Protein AF-A0A383AG21-F1 (afdb_monomer)

InterPro domains:
  IPR000160 GGDEF domain [PF00990] (200-251)
  IPR000160 GGDEF domain [PS50887] (229-252)
  IPR000160 GGDEF domain [TIGR00254] (198-251)
  IPR001789 Signal transduction response regulator, receiver domain [PF00072] (71-179)
  IPR001789 Signal transduction response regulator, receiver domain [PS50110] (70-187)
  IPR001789 Signal transduction response regulator, receiver domain [SM00448] (69-183)
  IPR011006 CheY-like superfamily [SSF52172] (15-55)
  IPR011006 CheY-like superfamily [SSF52172] (70-202)
  IPR029787 Nucleotide cyclase [SSF55073] (205-251)
  IPR043128 Reverse transcriptase/Diguanylate cyclase domain [G3DSA:3.30.70.270] (199-252)
  IPR050595 Bacterial response regulator [PTHR44591] (68-192)

Foldseek 3Di:
DDPVCPPCVVVLVCVVVVHAAEAEAQDDDPVVVVVCVVSLHLYYFHPPDPVSVVVVVVLVVQLVVQLQAEEEEEAQPPVVSVVLVSLSVSSNHHYHYHNHLVRVVVVCVVCVRHQEYEYEQDGPPHGLLNNLLVLCVDPSNLLRAYEYEYEPPCVVVQVSCVVSNHPYYDYPPDDSVVSVVVVVVSSVVSVVVVVVVQVVAADPPPSHGDPVNVVVVVCVQVVPPVNPPDDDDDDDDDPPVVVVCVVPNDDD

Structure (mmCIF, N/CA/C/O backbone):
data_AF-A0A383AG21-F1
#
_entry.id   AF-A0A383AG21-F1
#
loop_
_atom_site.group_PDB
_atom_site.id
_atom_site.type_symbol
_atom_site.label_atom_id
_atom_site.label_alt_id
_atom_site.label_comp_id
_atom_site.label_asym_id
_atom_site.label_entity_id
_atom_site.label_seq_id
_atom_site.pdbx_PDB_ins_code
_atom_site.Cartn_x
_atom_site.Cartn_y
_atom_site.Cartn_z
_atom_site.occupancy
_atom_site.B_iso_or_equiv
_atom_site.auth_seq_id
_atom_site.auth_comp_id
_atom_site.auth_asym_id
_atom_site.auth_atom_id
_atom_site.pdbx_PDB_model_num
ATOM 1 N N . ASN A 1 1 ? 21.528 -23.329 -12.840 1.00 60.91 1 ASN A N 1
ATOM 2 C CA . ASN A 1 1 ? 20.171 -23.488 -13.397 1.00 60.91 1 ASN A CA 1
ATOM 3 C C . ASN A 1 1 ? 19.650 -24.887 -13.108 1.00 60.91 1 ASN A C 1
ATOM 5 O O . ASN A 1 1 ? 20.480 -25.744 -12.805 1.00 60.91 1 ASN A O 1
ATOM 9 N N . PRO A 1 2 ? 18.322 -25.092 -13.075 1.00 65.62 2 PRO A N 1
ATOM 10 C CA . PRO A 1 2 ? 17.721 -26.419 -12.961 1.00 65.62 2 PRO A CA 1
ATOM 11 C C . PRO A 1 2 ? 18.236 -27.364 -14.062 1.00 65.62 2 PRO A C 1
ATOM 13 O O . PRO A 1 2 ? 18.535 -26.881 -15.156 1.00 65.62 2 PRO A O 1
ATOM 16 N N . PRO A 1 3 ? 18.351 -28.681 -13.807 1.00 71.38 3 PRO A N 1
ATOM 17 C CA . PRO A 1 3 ? 18.810 -29.649 -14.811 1.00 71.38 3 PRO A CA 1
ATOM 18 C C . PRO A 1 3 ? 17.923 -29.701 -16.066 1.00 71.38 3 PRO A C 1
ATOM 20 O O . PRO A 1 3 ? 18.402 -30.021 -17.147 1.00 71.38 3 PRO A O 1
ATOM 23 N N . ASP A 1 4 ? 16.642 -29.385 -15.904 1.00 76.44 4 ASP A N 1
ATOM 24 C CA . ASP A 1 4 ? 15.561 -29.416 -16.890 1.00 76.44 4 ASP A CA 1
ATOM 25 C C . ASP A 1 4 ? 15.224 -28.039 -17.493 1.00 76.44 4 ASP A C 1
ATOM 27 O O . ASP A 1 4 ? 14.438 -27.959 -18.433 1.00 76.44 4 ASP A O 1
ATOM 31 N N . ALA A 1 5 ? 15.840 -26.964 -16.990 1.00 78.25 5 ALA A N 1
ATOM 32 C CA . ALA A 1 5 ? 15.693 -25.599 -17.502 1.00 78.25 5 ALA A CA 1
ATOM 33 C C . ALA A 1 5 ? 17.031 -24.832 -17.413 1.00 78.25 5 ALA A C 1
ATOM 35 O O . ALA A 1 5 ? 17.179 -23.903 -16.605 1.00 78.25 5 ALA A O 1
ATOM 36 N N . PRO A 1 6 ? 18.058 -25.245 -18.179 1.00 71.88 6 PRO A N 1
ATOM 37 C CA . PRO A 1 6 ? 19.413 -24.731 -18.038 1.00 71.88 6 PRO A CA 1
ATOM 38 C C . PRO A 1 6 ? 19.590 -23.275 -18.488 1.00 71.88 6 PRO A C 1
ATOM 40 O O . PRO A 1 6 ? 20.603 -22.687 -18.116 1.00 71.88 6 PRO A O 1
ATOM 43 N N . ASN A 1 7 ? 18.645 -22.676 -19.218 1.00 74.12 7 ASN A N 1
ATOM 44 C CA . ASN A 1 7 ? 18.734 -21.312 -19.758 1.00 74.12 7 ASN A CA 1
ATOM 45 C C . ASN A 1 7 ? 17.608 -20.383 -19.271 1.00 74.12 7 ASN A C 1
ATOM 47 O O . ASN A 1 7 ? 17.450 -19.287 -19.800 1.00 74.12 7 ASN A O 1
ATOM 51 N N . GLY A 1 8 ? 16.845 -20.790 -18.251 1.00 77.12 8 GLY A N 1
ATOM 52 C CA . GLY A 1 8 ? 15.761 -19.975 -17.693 1.00 77.12 8 GLY A CA 1
ATOM 53 C C . GLY A 1 8 ? 14.383 -20.260 -18.291 1.00 77.12 8 GLY A C 1
ATOM 54 O O . GLY A 1 8 ? 13.451 -19.506 -18.035 1.00 77.12 8 GLY A O 1
ATOM 55 N N . GLU A 1 9 ? 14.218 -21.372 -19.007 1.00 85.12 9 GLU A N 1
ATOM 56 C CA . GLU A 1 9 ? 12.956 -21.833 -19.607 1.00 85.12 9 GLU A CA 1
ATOM 57 C C . GLU A 1 9 ? 11.819 -21.936 -18.565 1.00 85.12 9 GLU A C 1
ATOM 59 O O . GLU A 1 9 ? 10.645 -21.717 -18.864 1.00 85.12 9 GLU A O 1
ATOM 64 N N . SER A 1 10 ? 12.166 -22.193 -17.299 1.00 86.88 10 SER A N 1
ATOM 65 C CA . SER A 1 10 ? 11.223 -22.206 -16.176 1.00 86.88 10 SER A CA 1
ATOM 66 C C . SER A 1 10 ? 10.581 -20.841 -15.897 1.00 86.88 10 SER A C 1
ATOM 68 O O . SER A 1 10 ? 9.457 -20.785 -15.405 1.00 86.88 10 SER A O 1
ATOM 70 N N . VAL A 1 11 ? 11.296 -19.745 -16.172 1.00 89.00 11 VAL A N 1
ATOM 71 C CA . VAL A 1 11 ? 10.800 -18.375 -15.975 1.00 89.00 11 VAL A CA 1
ATOM 72 C C . VAL A 1 11 ? 9.718 -18.077 -17.003 1.00 89.00 11 VAL A C 1
ATOM 74 O O . VAL A 1 11 ? 8.620 -17.673 -16.632 1.00 89.00 11 VAL A O 1
ATOM 77 N N . GLU A 1 12 ? 9.997 -18.354 -18.276 1.00 87.94 12 GLU A N 1
ATOM 78 C CA . GLU A 1 12 ? 9.039 -18.170 -19.368 1.00 87.94 12 GLU A CA 1
ATOM 79 C C . GLU A 1 12 ? 7.767 -18.994 -19.138 1.00 87.94 12 GLU A C 1
ATOM 81 O O . GLU A 1 12 ? 6.654 -18.472 -19.234 1.00 87.94 12 GLU A O 1
ATOM 86 N N . LEU A 1 13 ? 7.926 -20.257 -18.729 1.00 90.38 13 LEU A N 1
ATOM 87 C CA . LEU A 1 13 ? 6.797 -21.118 -18.402 1.00 90.38 13 LEU A CA 1
ATOM 88 C C . LEU A 1 13 ? 5.946 -20.531 -17.267 1.00 90.38 13 LEU A C 1
ATOM 90 O O . LEU A 1 13 ? 4.730 -20.439 -17.414 1.00 90.38 13 LEU A O 1
ATOM 94 N N . ALA A 1 14 ? 6.551 -20.107 -16.154 1.00 91.19 14 ALA A N 1
ATOM 95 C CA . ALA A 1 14 ? 5.810 -19.540 -15.024 1.00 91.19 14 ALA A CA 1
ATOM 96 C C . ALA A 1 14 ? 5.035 -18.270 -15.415 1.00 91.19 14 ALA A C 1
ATOM 98 O O . ALA A 1 14 ? 3.850 -18.130 -15.092 1.00 91.19 14 ALA A O 1
ATOM 99 N N . LEU A 1 15 ? 5.677 -17.379 -16.172 1.00 90.25 15 LEU A N 1
ATOM 100 C CA . LEU A 1 15 ? 5.063 -16.151 -16.668 1.00 90.25 15 LEU A CA 1
ATOM 101 C C . LEU A 1 15 ? 3.901 -16.435 -17.630 1.00 90.25 15 LEU A C 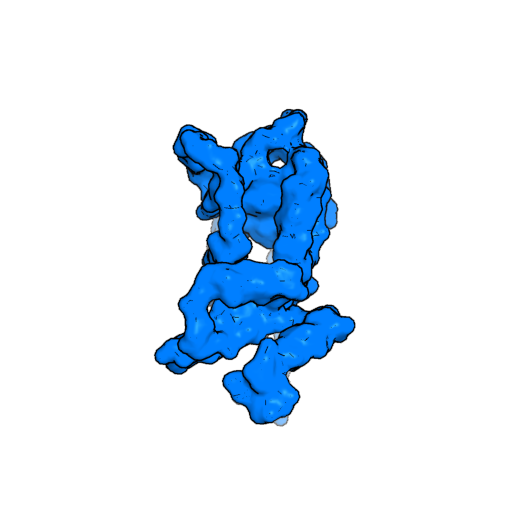1
ATOM 103 O O . LEU A 1 15 ? 2.884 -15.748 -17.557 1.00 90.25 15 LEU A O 1
ATOM 107 N N . SER A 1 16 ? 3.986 -17.486 -18.457 1.00 91.50 16 SER A N 1
ATOM 108 C CA . SER A 1 16 ? 2.896 -17.881 -19.368 1.00 91.50 16 SER A CA 1
ATOM 109 C C . SER A 1 16 ? 1.589 -18.255 -18.648 1.00 91.50 16 SER A C 1
ATOM 111 O O . SER A 1 16 ? 0.506 -18.113 -19.214 1.00 91.50 16 SER A O 1
ATOM 113 N N . TYR A 1 17 ? 1.674 -18.665 -17.377 1.00 92.19 17 TYR A N 1
ATOM 114 C CA . TYR A 1 17 ? 0.524 -18.947 -16.512 1.00 92.19 17 TYR A CA 1
ATOM 115 C C . TYR A 1 17 ? 0.128 -17.760 -15.617 1.00 92.19 17 TYR A C 1
ATOM 117 O O . TYR A 1 17 ? -0.670 -17.931 -14.696 1.00 92.19 17 TYR A O 1
ATOM 125 N N . ASN A 1 18 ? 0.668 -16.559 -15.863 1.00 86.12 18 ASN A N 1
ATOM 126 C CA . ASN A 1 18 ? 0.496 -15.370 -15.019 1.00 86.12 18 ASN A CA 1
ATOM 127 C C . ASN A 1 18 ? 0.900 -15.601 -13.551 1.00 86.12 18 ASN A C 1
ATOM 129 O O . ASN A 1 18 ? 0.322 -15.008 -12.637 1.00 86.12 18 ASN A O 1
ATOM 133 N N . VAL A 1 19 ? 1.889 -16.467 -13.308 1.00 89.81 19 VAL A N 1
ATOM 134 C CA . VAL A 1 19 ? 2.406 -16.705 -11.959 1.00 89.81 19 VAL A CA 1
ATOM 135 C C . VAL A 1 19 ? 3.433 -15.619 -11.621 1.00 89.81 19 VAL A C 1
ATOM 137 O O . VAL A 1 19 ? 4.423 -15.469 -12.349 1.00 89.81 19 VAL A O 1
ATOM 140 N N . PRO A 1 20 ? 3.256 -14.871 -10.513 1.00 89.25 20 PRO A N 1
ATOM 141 C CA . PRO A 1 20 ? 4.251 -13.905 -10.068 1.00 89.25 20 PRO A CA 1
ATOM 142 C C . PRO A 1 20 ? 5.594 -14.601 -9.819 1.00 89.25 20 PRO A C 1
ATOM 144 O O . PRO A 1 20 ? 5.694 -15.500 -8.984 1.00 89.25 20 PRO A O 1
ATOM 147 N N . THR A 1 21 ? 6.621 -14.206 -10.572 1.00 91.44 21 THR A N 1
ATOM 148 C CA . THR A 1 21 ? 7.894 -14.936 -10.643 1.00 91.44 21 THR A CA 1
ATOM 149 C C . THR A 1 21 ? 9.030 -14.103 -10.061 1.00 91.44 21 THR A C 1
ATOM 151 O O . THR A 1 21 ? 9.166 -12.926 -10.388 1.00 91.44 21 THR A O 1
ATOM 154 N N . ILE A 1 22 ? 9.848 -14.724 -9.205 1.00 90.25 22 ILE A N 1
ATOM 155 C CA . ILE A 1 22 ? 11.055 -14.144 -8.601 1.00 90.25 22 ILE A CA 1
ATOM 156 C C . ILE A 1 22 ? 12.233 -15.020 -9.013 1.00 90.25 22 ILE A C 1
ATOM 158 O O . ILE A 1 22 ? 12.203 -16.236 -8.802 1.00 90.25 22 ILE A O 1
ATOM 162 N N . VAL A 1 23 ? 13.272 -14.425 -9.589 1.00 90.12 23 VAL A N 1
ATOM 163 C CA . VAL A 1 23 ? 14.414 -15.183 -10.113 1.00 90.12 23 VAL A CA 1
ATOM 164 C C . VAL A 1 23 ? 15.555 -15.193 -9.110 1.00 90.12 23 VAL A C 1
ATOM 166 O O . VAL A 1 23 ? 16.066 -14.156 -8.715 1.00 90.12 23 VAL A O 1
ATOM 169 N N . LEU A 1 24 ? 16.011 -16.381 -8.721 1.00 88.38 24 LEU A N 1
ATOM 170 C CA . LEU A 1 24 ? 17.221 -16.523 -7.918 1.00 88.38 24 LEU A CA 1
ATOM 171 C C . LEU A 1 24 ? 18.415 -16.837 -8.832 1.00 88.38 24 LEU A C 1
ATOM 173 O O . LEU A 1 24 ? 18.486 -17.934 -9.397 1.00 88.38 24 LEU A O 1
ATOM 177 N N . THR A 1 25 ? 19.381 -15.923 -8.925 1.00 86.00 25 THR A N 1
ATOM 178 C CA . THR A 1 25 ? 20.542 -16.040 -9.828 1.00 86.00 25 THR A CA 1
ATOM 179 C C . THR A 1 25 ? 21.873 -16.112 -9.075 1.00 86.00 25 THR A C 1
ATOM 181 O O . THR A 1 25 ? 22.003 -15.554 -7.995 1.00 86.00 25 THR A O 1
ATOM 184 N N . GLY A 1 26 ? 22.861 -16.837 -9.608 1.00 82.50 26 GLY A N 1
ATOM 185 C CA . GLY A 1 26 ? 24.216 -16.917 -9.033 1.00 82.50 26 GLY A CA 1
ATOM 186 C C . GLY A 1 26 ? 25.196 -15.878 -9.588 1.00 82.50 26 GLY A C 1
ATOM 187 O O . GLY A 1 26 ? 26.158 -15.545 -8.910 1.00 82.50 26 GLY A O 1
ATOM 188 N N . ASN A 1 27 ? 24.926 -15.358 -10.787 1.00 75.94 27 ASN A N 1
ATOM 189 C CA . ASN A 1 27 ? 25.698 -14.301 -11.436 1.00 75.94 27 ASN A CA 1
ATOM 190 C C . ASN A 1 27 ? 24.762 -13.141 -11.765 1.00 75.94 27 ASN A C 1
ATOM 192 O O . ASN A 1 27 ? 23.588 -13.358 -12.079 1.00 75.94 27 ASN A O 1
ATOM 196 N N . PHE A 1 28 ? 25.285 -11.922 -11.693 1.00 72.50 28 PHE A N 1
ATOM 197 C CA . PHE A 1 28 ? 24.500 -10.725 -11.925 1.00 72.50 28 PHE A CA 1
ATOM 198 C C . PHE A 1 28 ? 25.262 -9.711 -12.774 1.00 72.50 28 PHE A C 1
ATOM 200 O O . PHE A 1 28 ? 26.387 -9.331 -12.451 1.00 72.50 28 PHE A O 1
ATOM 207 N N . ASP A 1 29 ? 24.609 -9.275 -13.844 1.00 83.19 29 ASP A N 1
ATOM 208 C CA . ASP A 1 29 ? 25.049 -8.223 -14.745 1.00 83.19 29 ASP A CA 1
ATOM 209 C C . ASP A 1 29 ? 23.830 -7.410 -15.217 1.00 83.19 29 ASP A C 1
ATOM 211 O O . ASP A 1 29 ? 22.676 -7.842 -15.110 1.00 83.19 29 ASP A O 1
ATOM 215 N N . GLU A 1 30 ? 24.087 -6.205 -15.720 1.00 82.88 30 GLU A N 1
ATOM 216 C CA . GLU A 1 30 ? 23.048 -5.250 -16.114 1.00 82.88 30 GLU A CA 1
ATOM 217 C C . GLU A 1 30 ? 22.200 -5.731 -17.304 1.00 82.88 30 GLU A C 1
ATOM 219 O O . GLU A 1 30 ? 21.010 -5.417 -17.377 1.00 82.88 30 GLU A O 1
ATOM 224 N N . PHE A 1 31 ? 22.772 -6.532 -18.208 1.00 85.50 31 PHE A N 1
ATOM 225 C CA . PHE A 1 31 ? 22.051 -7.064 -19.362 1.00 85.50 31 PHE A CA 1
ATOM 226 C C . PHE A 1 31 ? 21.028 -8.115 -18.922 1.00 85.50 31 PHE A C 1
ATOM 228 O O . PHE A 1 31 ? 19.843 -8.000 -19.242 1.00 85.50 31 PHE A O 1
ATOM 235 N N . THR A 1 32 ? 21.459 -9.081 -18.106 1.00 83.12 32 THR A N 1
ATOM 236 C CA . THR A 1 32 ? 20.571 -10.103 -17.535 1.00 83.12 32 THR A CA 1
ATOM 237 C C . THR A 1 32 ? 19.455 -9.462 -16.707 1.00 83.12 32 THR A C 1
ATOM 239 O O . THR A 1 32 ? 18.295 -9.861 -16.814 1.00 83.12 32 THR A O 1
ATOM 242 N N . ARG A 1 33 ? 19.773 -8.425 -15.919 1.00 84.56 33 ARG A N 1
ATOM 243 C CA . ARG A 1 33 ? 18.775 -7.640 -15.177 1.00 84.56 33 ARG A CA 1
ATOM 244 C C . ARG A 1 33 ? 17.678 -7.101 -16.090 1.00 84.56 33 ARG A C 1
ATOM 246 O O . ARG A 1 33 ? 16.497 -7.335 -15.836 1.00 84.56 33 ARG A O 1
ATOM 253 N N . ALA A 1 34 ? 18.071 -6.347 -17.116 1.00 84.94 34 ALA A N 1
ATOM 254 C CA . ALA A 1 34 ? 17.135 -5.678 -18.009 1.00 84.94 34 ALA A CA 1
ATOM 255 C C . ALA A 1 34 ? 16.235 -6.695 -18.720 1.00 84.94 34 ALA A C 1
ATOM 257 O O . ALA A 1 34 ? 15.022 -6.508 -18.770 1.00 84.94 34 ALA A O 1
ATOM 258 N N . GLN A 1 35 ? 16.817 -7.807 -19.178 1.00 86.94 35 GLN A N 1
ATOM 259 C CA . GLN A 1 35 ? 16.085 -8.893 -19.823 1.00 86.94 35 GLN A CA 1
ATOM 260 C C . GLN A 1 35 ? 15.014 -9.505 -18.906 1.00 86.94 35 GLN A C 1
ATOM 262 O O . GLN A 1 35 ? 13.878 -9.694 -19.334 1.00 86.94 35 GLN A O 1
ATOM 267 N N . LEU A 1 36 ? 15.343 -9.805 -17.645 1.00 87.50 36 LEU A N 1
ATOM 268 C CA . LEU A 1 36 ? 14.389 -10.406 -16.705 1.00 87.50 36 LEU A CA 1
ATOM 269 C C . LEU A 1 36 ? 13.226 -9.459 -16.378 1.00 87.50 36 LEU A C 1
ATOM 271 O O . LEU A 1 36 ? 12.068 -9.881 -16.340 1.00 87.50 36 LEU A O 1
ATOM 275 N N . LEU A 1 37 ? 13.520 -8.175 -16.162 1.00 84.44 37 LEU A N 1
ATOM 276 C CA . LEU A 1 37 ? 12.488 -7.173 -15.888 1.00 84.44 37 LEU A CA 1
ATOM 277 C C . LEU A 1 37 ? 11.567 -6.958 -17.100 1.00 84.44 37 LEU A C 1
ATOM 279 O O . LEU A 1 37 ? 10.353 -6.830 -16.920 1.00 84.44 37 LEU A O 1
ATOM 283 N N . ASP A 1 38 ? 12.122 -6.975 -18.316 1.00 86.56 38 ASP A N 1
ATOM 284 C CA . ASP A 1 38 ? 11.362 -6.861 -19.568 1.00 86.56 38 ASP A CA 1
ATOM 285 C C . ASP A 1 38 ? 10.438 -8.068 -19.797 1.00 86.56 38 ASP A C 1
ATOM 287 O O . ASP A 1 38 ? 9.271 -7.902 -20.147 1.00 86.56 38 ASP A O 1
ATOM 291 N N . GLN A 1 39 ? 10.900 -9.279 -19.460 1.00 87.06 39 GLN A N 1
ATOM 292 C CA . GLN A 1 39 ? 10.066 -10.488 -19.459 1.00 87.06 39 GLN A CA 1
ATOM 293 C C . GLN A 1 39 ? 8.890 -10.409 -18.469 1.00 87.06 39 GLN A C 1
ATOM 295 O O . GLN A 1 39 ? 7.920 -11.152 -18.603 1.00 87.06 39 GLN A O 1
ATOM 300 N N . GLY A 1 40 ? 8.938 -9.506 -17.486 1.00 85.69 40 GLY A N 1
ATOM 301 C CA . GLY A 1 40 ? 7.875 -9.322 -16.500 1.00 85.69 40 GLY A CA 1
ATOM 302 C C . GLY A 1 40 ? 8.115 -10.034 -15.171 1.00 85.69 40 GLY A C 1
ATOM 303 O O . GLY A 1 40 ? 7.184 -10.138 -14.369 1.00 85.69 40 GLY A O 1
ATOM 304 N N . VAL A 1 41 ? 9.346 -10.480 -14.908 1.00 90.00 41 VAL A N 1
ATOM 305 C CA . VAL A 1 41 ? 9.764 -10.954 -13.582 1.00 90.00 41 VAL A CA 1
ATOM 306 C C . VAL A 1 41 ? 9.548 -9.842 -12.552 1.00 90.00 41 VAL A C 1
ATOM 308 O O . VAL A 1 41 ? 9.789 -8.666 -12.827 1.00 90.00 41 VAL A O 1
ATOM 311 N N . LEU A 1 42 ? 9.068 -10.211 -11.362 1.00 88.31 42 LEU A N 1
ATOM 312 C CA . LEU A 1 42 ? 8.812 -9.251 -10.289 1.00 88.31 42 LEU A CA 1
ATOM 313 C C . LEU A 1 42 ? 10.093 -8.683 -9.708 1.00 88.31 42 LEU A C 1
ATOM 315 O O . LEU A 1 42 ? 10.185 -7.487 -9.461 1.00 88.31 42 LEU A O 1
ATOM 319 N N . ASP A 1 43 ? 11.032 -9.571 -9.415 1.00 87.44 43 ASP A N 1
ATOM 320 C CA . ASP A 1 43 ? 12.291 -9.234 -8.779 1.00 87.44 43 ASP A CA 1
ATOM 321 C C . ASP A 1 43 ? 13.298 -10.361 -9.012 1.00 87.44 43 ASP A C 1
ATOM 323 O O . ASP A 1 43 ? 12.934 -11.499 -9.341 1.00 87.44 43 ASP A O 1
ATOM 327 N N . TYR A 1 44 ? 14.570 -10.063 -8.806 1.00 86.88 44 TYR A N 1
ATOM 328 C CA . TYR A 1 44 ? 15.640 -11.040 -8.870 1.00 86.88 44 TYR A CA 1
ATOM 329 C C . TYR A 1 44 ? 16.534 -10.916 -7.635 1.00 86.88 44 TYR A C 1
ATOM 331 O O . TYR A 1 44 ? 16.809 -9.835 -7.128 1.00 86.88 44 TYR A O 1
ATOM 339 N N . ILE A 1 45 ? 16.999 -12.052 -7.125 1.00 86.94 45 ILE A N 1
ATOM 340 C CA . ILE A 1 45 ? 17.770 -12.130 -5.885 1.00 86.94 45 ILE A CA 1
ATOM 341 C C . ILE A 1 45 ? 19.052 -12.913 -6.161 1.00 86.94 45 ILE A C 1
ATOM 343 O O . ILE A 1 45 ? 19.011 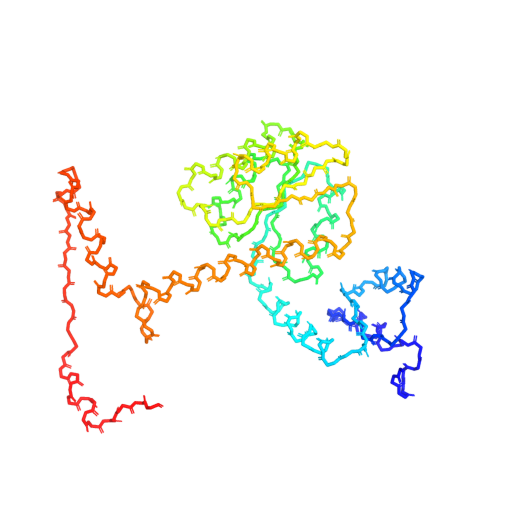-14.041 -6.666 1.00 86.94 45 ILE A O 1
ATOM 347 N N . THR A 1 46 ? 20.205 -12.338 -5.814 1.00 86.94 46 THR A N 1
ATOM 348 C CA . THR A 1 46 ? 21.491 -13.025 -5.965 1.00 86.94 46 THR A CA 1
ATOM 349 C C . THR A 1 46 ? 21.649 -14.095 -4.882 1.00 86.94 46 THR A C 1
ATOM 351 O O . THR A 1 46 ? 21.406 -13.858 -3.699 1.00 86.94 46 THR A O 1
ATOM 354 N N . LYS A 1 47 ? 22.034 -15.317 -5.264 1.00 86.12 47 LYS A N 1
ATOM 355 C CA . LYS A 1 47 ? 22.219 -16.491 -4.388 1.00 86.12 47 LYS A CA 1
ATOM 356 C C . LYS A 1 47 ? 23.568 -16.453 -3.658 1.00 86.12 47 LYS A C 1
ATOM 358 O O . LYS A 1 47 ? 24.274 -17.455 -3.602 1.00 86.12 47 LYS A O 1
ATOM 363 N N . GLU A 1 48 ? 23.943 -15.304 -3.115 1.00 83.12 48 GLU A N 1
ATOM 364 C CA . GLU A 1 48 ? 25.259 -15.118 -2.495 1.00 83.12 48 GLU A CA 1
ATOM 365 C C . GLU A 1 48 ? 25.311 -15.622 -1.050 1.00 83.12 48 GLU A C 1
ATOM 367 O O . GLU A 1 48 ? 26.379 -15.961 -0.544 1.00 83.12 48 GLU A O 1
ATOM 372 N N . SER A 1 49 ? 24.169 -15.696 -0.356 1.00 85.9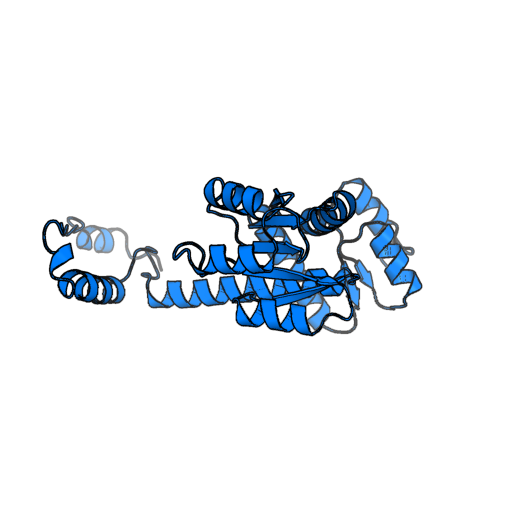4 49 SER A N 1
ATOM 373 C CA . SER A 1 49 ? 24.156 -16.102 1.049 1.00 85.94 49 SER A CA 1
ATOM 374 C C . SER A 1 49 ? 22.828 -16.710 1.500 1.00 85.94 49 SER A C 1
ATOM 376 O O . SER A 1 49 ? 21.814 -16.689 0.803 1.00 85.94 49 SER A O 1
ATOM 378 N N . ARG A 1 50 ? 22.803 -17.219 2.740 1.00 84.19 50 ARG A N 1
ATOM 379 C CA . ARG A 1 50 ? 21.564 -17.668 3.394 1.00 84.19 50 ARG A CA 1
ATOM 380 C C . ARG A 1 50 ? 20.519 -16.546 3.502 1.00 84.19 50 ARG A C 1
ATOM 382 O O . ARG A 1 50 ? 19.325 -16.834 3.545 1.00 84.19 50 ARG A O 1
ATOM 389 N N . TYR A 1 51 ? 20.956 -15.286 3.528 1.00 85.38 51 TYR A N 1
ATOM 390 C CA . TYR A 1 51 ? 20.072 -14.126 3.589 1.00 85.38 51 TYR A CA 1
ATOM 391 C C . TYR A 1 51 ? 19.187 -14.000 2.339 1.00 85.38 51 TYR A C 1
ATOM 393 O O . TYR A 1 51 ? 18.022 -13.631 2.462 1.00 85.38 51 TYR A O 1
ATOM 401 N N . SER A 1 52 ? 19.680 -14.422 1.172 1.00 87.69 52 SER A N 1
ATOM 402 C CA . SER A 1 52 ? 18.933 -14.421 -0.091 1.00 87.69 52 SER A CA 1
ATOM 403 C C . SER A 1 52 ? 17.616 -15.200 0.013 1.00 87.69 52 SER A C 1
ATOM 405 O O . SER A 1 52 ? 16.572 -14.756 -0.457 1.00 87.69 52 SER A O 1
ATOM 407 N N . TYR A 1 53 ? 17.614 -16.336 0.717 1.00 87.19 53 TYR A N 1
ATOM 408 C CA . TYR A 1 53 ? 16.396 -17.126 0.931 1.00 87.19 53 TYR A CA 1
ATOM 409 C C . TYR A 1 53 ? 15.414 -16.457 1.903 1.00 87.19 53 TYR A C 1
ATOM 411 O O . TYR A 1 53 ? 14.201 -16.610 1.761 1.00 87.19 53 TYR A O 1
ATOM 419 N N . LEU A 1 54 ? 15.915 -15.690 2.879 1.00 88.06 54 LEU A N 1
ATOM 420 C CA . LEU A 1 54 ? 15.056 -14.893 3.759 1.00 88.06 54 LEU A CA 1
ATOM 421 C C . LEU A 1 54 ? 14.379 -13.759 2.986 1.00 88.06 54 LEU A C 1
ATOM 423 O O . LEU A 1 54 ? 13.207 -13.491 3.233 1.00 88.06 54 LEU A O 1
ATOM 427 N N . GLN A 1 55 ? 15.079 -13.130 2.038 1.00 85.81 55 GLN A N 1
ATOM 428 C CA . GLN A 1 55 ? 14.492 -12.112 1.162 1.00 85.81 55 GLN A CA 1
ATOM 429 C C . GLN A 1 55 ? 13.353 -12.690 0.317 1.00 85.81 55 GLN A C 1
ATOM 431 O O . GLN A 1 55 ? 12.278 -12.099 0.281 1.00 85.81 55 GLN A O 1
ATOM 436 N N . VAL A 1 56 ? 13.537 -13.882 -0.267 1.00 89.81 56 VAL A N 1
ATOM 437 C CA . VAL A 1 56 ? 12.465 -14.581 -1.002 1.00 89.81 56 VAL A CA 1
ATOM 438 C C . VAL A 1 56 ? 11.256 -14.823 -0.103 1.00 89.81 56 VAL A C 1
ATOM 440 O O . VAL A 1 56 ? 10.136 -14.504 -0.483 1.00 89.81 56 VAL A O 1
ATOM 443 N N . SER A 1 57 ? 11.474 -15.356 1.103 1.00 90.56 57 SER A N 1
ATOM 444 C CA . SER A 1 57 ? 10.387 -15.626 2.053 1.00 90.56 57 SER A CA 1
ATOM 445 C C . SER A 1 57 ? 9.605 -14.355 2.408 1.00 90.56 57 SER A C 1
ATOM 447 O O . SER A 1 57 ? 8.375 -14.347 2.351 1.00 90.56 57 SER A O 1
ATOM 449 N N . LYS A 1 58 ? 10.314 -13.253 2.694 1.00 89.12 58 LYS A N 1
ATOM 450 C CA . LYS A 1 58 ? 9.697 -11.944 2.954 1.00 89.12 58 LYS A CA 1
ATOM 451 C C . LYS A 1 58 ? 8.888 -11.447 1.762 1.00 89.12 58 LYS A C 1
ATOM 453 O O . LYS A 1 58 ? 7.762 -10.998 1.943 1.00 89.12 58 LYS A O 1
ATOM 458 N N . LEU A 1 59 ? 9.438 -11.555 0.554 1.00 89.94 59 LEU A N 1
ATOM 459 C CA . LEU A 1 59 ? 8.766 -11.126 -0.667 1.00 89.94 59 LEU A CA 1
ATOM 460 C C . LEU A 1 59 ? 7.484 -11.935 -0.913 1.00 89.94 59 LEU A C 1
ATOM 462 O O . LEU A 1 59 ? 6.446 -11.357 -1.215 1.00 89.94 59 LEU A O 1
ATOM 466 N N . VAL A 1 60 ? 7.509 -13.252 -0.695 1.00 91.69 60 VAL A N 1
ATOM 467 C CA . VAL A 1 60 ? 6.318 -14.110 -0.816 1.00 91.69 60 VAL A CA 1
ATOM 468 C C . VAL A 1 60 ? 5.241 -13.750 0.219 1.00 91.69 60 VAL A C 1
ATOM 470 O O . VAL A 1 60 ? 4.066 -13.641 -0.140 1.00 91.69 60 VAL A O 1
ATOM 473 N N . ASP A 1 61 ? 5.610 -13.526 1.487 1.00 92.50 61 ASP A N 1
ATOM 474 C CA . ASP A 1 61 ? 4.663 -13.065 2.519 1.00 92.50 61 ASP A CA 1
ATOM 475 C C . ASP A 1 61 ? 4.053 -11.704 2.152 1.00 92.50 61 ASP A C 1
ATOM 477 O O . ASP A 1 61 ? 2.843 -11.485 2.257 1.00 92.50 61 ASP A O 1
ATOM 481 N N . ARG A 1 62 ? 4.887 -10.799 1.640 1.00 92.69 62 ARG A N 1
ATOM 482 C CA . ARG A 1 62 ? 4.473 -9.469 1.209 1.00 92.69 62 ARG A CA 1
ATOM 483 C C . ARG A 1 62 ? 3.506 -9.512 0.029 1.00 92.69 62 ARG A C 1
ATOM 485 O O . ARG A 1 62 ? 2.478 -8.845 0.089 1.00 92.69 62 ARG A O 1
ATOM 492 N N . LEU A 1 63 ? 3.761 -10.342 -0.986 1.00 93.19 63 LEU A N 1
ATOM 493 C CA . LEU A 1 63 ? 2.838 -10.554 -2.109 1.00 93.19 63 LEU A CA 1
ATOM 494 C C . LEU A 1 63 ? 1.468 -11.048 -1.627 1.00 93.19 63 LEU A C 1
ATOM 496 O O . LEU A 1 63 ? 0.439 -10.553 -2.084 1.00 93.19 63 LEU A O 1
ATOM 500 N N . ARG A 1 64 ? 1.433 -11.960 -0.645 1.00 94.00 64 ARG A N 1
ATOM 501 C CA . ARG A 1 64 ? 0.172 -12.407 -0.029 1.00 94.00 64 ARG A CA 1
ATOM 502 C C . ARG A 1 64 ? -0.577 -11.274 0.671 1.00 94.00 64 ARG A C 1
ATOM 504 O O . ARG A 1 64 ? -1.791 -11.185 0.521 1.00 94.00 64 ARG A O 1
ATOM 511 N N . LYS A 1 65 ? 0.115 -10.419 1.429 1.00 94.56 65 LYS A N 1
ATOM 512 C CA . LYS A 1 65 ? -0.496 -9.248 2.093 1.00 94.56 65 LYS A CA 1
ATOM 513 C C . LYS A 1 65 ? -0.991 -8.206 1.089 1.00 94.56 65 LYS A C 1
ATOM 515 O O . LYS A 1 65 ? -2.002 -7.543 1.326 1.00 94.56 65 LYS A O 1
ATOM 520 N N . ASN A 1 66 ? -0.295 -8.060 -0.036 1.00 96.00 66 ASN A N 1
ATOM 521 C CA . ASN A 1 66 ? -0.644 -7.089 -1.070 1.00 96.00 66 ASN A CA 1
ATOM 522 C C . ASN A 1 66 ? -1.994 -7.386 -1.725 1.00 96.00 66 ASN A C 1
ATOM 524 O O . ASN A 1 66 ? -2.710 -6.432 -2.018 1.00 96.00 66 ASN A O 1
ATOM 528 N N . LEU A 1 67 ? -2.397 -8.662 -1.817 1.00 95.62 67 LEU A N 1
ATOM 529 C CA . LEU A 1 67 ? -3.705 -9.072 -2.355 1.00 95.62 67 LEU A CA 1
ATOM 530 C C . LEU A 1 67 ? -4.897 -8.365 -1.696 1.00 95.62 67 LEU A C 1
ATOM 532 O O . LEU A 1 67 ? -5.952 -8.250 -2.313 1.00 95.62 67 LEU A O 1
ATOM 536 N N . THR A 1 68 ? -4.750 -7.902 -0.451 1.00 96.19 68 THR A N 1
ATOM 537 C CA . THR A 1 68 ? -5.770 -7.143 0.292 1.00 96.19 68 THR A CA 1
ATOM 538 C C . THR A 1 68 ? -5.338 -5.716 0.625 1.00 96.19 68 THR A C 1
ATOM 540 O O . THR A 1 68 ? -6.066 -4.998 1.304 1.00 96.19 68 THR A O 1
ATOM 543 N N . THR A 1 69 ? -4.144 -5.296 0.205 1.00 97.31 69 THR A N 1
ATOM 544 C CA . THR A 1 69 ? -3.634 -3.951 0.481 1.00 97.31 69 THR A CA 1
ATOM 545 C C . THR A 1 69 ? -4.033 -3.023 -0.657 1.00 97.31 69 THR A C 1
ATOM 547 O O . THR A 1 69 ? -3.614 -3.218 -1.799 1.00 97.31 69 THR A O 1
ATOM 550 N N . LYS A 1 70 ? -4.826 -2.001 -0.331 1.00 98.38 70 LYS A N 1
ATOM 551 C CA . LYS A 1 70 ? -5.257 -0.979 -1.284 1.00 98.38 70 LYS A CA 1
ATOM 552 C C . LYS A 1 70 ? -4.301 0.207 -1.320 1.00 98.38 70 LYS A C 1
ATOM 554 O O . LYS A 1 70 ? -3.942 0.751 -0.270 1.00 98.38 70 LYS A O 1
ATOM 559 N N . VAL A 1 71 ? -3.930 0.610 -2.529 1.00 98.50 71 VAL A N 1
ATOM 560 C CA . VAL A 1 71 ? -3.049 1.747 -2.818 1.00 98.50 71 VAL A CA 1
ATOM 561 C C . VAL A 1 71 ? -3.755 2.672 -3.799 1.00 98.50 71 VAL A C 1
ATOM 563 O O . VAL A 1 71 ? -4.313 2.203 -4.786 1.00 98.50 71 VAL A O 1
ATOM 566 N N . LEU A 1 72 ? -3.715 3.974 -3.538 1.00 98.75 72 LEU A N 1
ATOM 567 C CA . LEU A 1 72 ? -4.209 5.006 -4.441 1.00 98.75 72 LEU A CA 1
ATOM 568 C C . LEU A 1 72 ? -3.039 5.649 -5.184 1.00 98.75 72 LEU A C 1
ATOM 570 O O . LEU A 1 72 ? -2.096 6.130 -4.555 1.00 98.75 72 LEU A O 1
ATOM 574 N N . VAL A 1 73 ? -3.110 5.667 -6.511 1.00 98.62 73 VAL A N 1
ATOM 575 C CA . VAL A 1 73 ? -2.164 6.375 -7.377 1.00 98.62 73 VAL A CA 1
ATOM 576 C C . VAL A 1 73 ? -2.822 7.647 -7.890 1.00 98.62 73 VAL A C 1
ATOM 578 O O . VAL A 1 73 ? -3.862 7.579 -8.540 1.00 98.62 73 VAL A O 1
ATOM 581 N N . VAL A 1 74 ? -2.196 8.791 -7.627 1.00 98.38 74 VAL A N 1
ATOM 582 C CA . VAL A 1 74 ? -2.680 10.115 -8.028 1.00 98.38 74 VAL A CA 1
ATOM 583 C C . VAL A 1 74 ? -1.669 10.736 -8.983 1.00 98.38 74 VAL A C 1
ATOM 585 O O . VAL A 1 74 ? -0.551 11.056 -8.590 1.00 98.38 74 VAL A O 1
ATOM 588 N N . GLU A 1 75 ? -2.014 10.833 -10.260 1.00 96.88 75 GLU A N 1
ATOM 589 C CA . GLU A 1 75 ? -1.095 11.294 -11.307 1.00 96.88 75 GLU A CA 1
ATOM 590 C C . GLU A 1 75 ? -1.916 11.747 -12.518 1.00 96.88 75 GLU A C 1
ATOM 592 O O . GLU A 1 75 ? -2.766 10.996 -12.999 1.00 96.88 75 GLU A O 1
ATOM 597 N N . ASP A 1 76 ? -1.660 12.952 -13.027 1.00 95.88 76 ASP A N 1
ATOM 598 C CA . ASP A 1 76 ? -2.436 13.570 -14.109 1.00 95.88 76 ASP A CA 1
ATOM 599 C C . ASP A 1 76 ? -2.076 12.980 -15.483 1.00 95.88 76 ASP A C 1
ATOM 601 O O . ASP A 1 76 ? -2.940 12.767 -16.343 1.00 95.88 76 ASP A O 1
ATOM 605 N N . SER A 1 77 ? -0.806 12.620 -15.682 1.00 96.06 77 SER A N 1
ATOM 606 C CA . SER A 1 77 ? -0.348 11.942 -16.887 1.00 96.06 77 SER A CA 1
ATOM 607 C C . SER A 1 77 ? -0.822 10.493 -16.910 1.00 96.06 77 SER A C 1
ATOM 609 O O . SER A 1 77 ? -0.256 9.613 -16.259 1.00 96.06 77 SER A O 1
ATOM 611 N N . ARG A 1 78 ? -1.810 10.198 -17.766 1.00 96.12 78 ARG A N 1
ATOM 612 C CA . ARG A 1 78 ? -2.326 8.833 -17.981 1.00 96.12 78 ARG A CA 1
ATOM 613 C C . ARG A 1 78 ? -1.216 7.807 -18.241 1.00 96.12 78 ARG A C 1
ATOM 615 O O . ARG A 1 78 ? -1.303 6.681 -17.764 1.00 96.12 78 ARG A O 1
ATOM 622 N N . THR A 1 79 ? -0.173 8.178 -18.984 1.00 95.81 79 THR A N 1
ATOM 623 C CA . THR A 1 79 ? 0.962 7.284 -19.273 1.00 95.81 79 THR A CA 1
ATOM 624 C C . THR A 1 79 ? 1.765 6.971 -18.011 1.00 95.81 79 THR A C 1
ATOM 626 O O . THR A 1 79 ? 2.040 5.802 -17.745 1.00 95.81 79 THR A O 1
ATOM 629 N N . SER A 1 80 ? 2.103 7.995 -17.218 1.00 94.94 80 SER A N 1
ATOM 630 C CA . SER A 1 80 ? 2.813 7.832 -15.940 1.00 94.94 80 SER A CA 1
ATOM 631 C C . SER A 1 80 ? 1.970 7.019 -14.953 1.00 94.94 80 SER A C 1
ATOM 633 O O . SER A 1 80 ? 2.444 6.034 -14.385 1.00 94.94 80 SER A O 1
ATOM 635 N N . ARG A 1 81 ? 0.677 7.344 -14.842 1.00 97.06 81 ARG A N 1
ATOM 636 C CA . ARG A 1 81 ? -0.262 6.652 -13.957 1.00 97.06 81 ARG A CA 1
ATOM 637 C C . ARG A 1 81 ? -0.389 5.177 -14.313 1.00 97.06 81 ARG A C 1
ATOM 639 O O . ARG A 1 81 ? -0.223 4.329 -13.441 1.00 97.06 81 ARG A O 1
ATOM 646 N N . ASN A 1 82 ? -0.587 4.854 -15.593 1.00 96.81 82 ASN A N 1
ATOM 647 C CA . ASN A 1 82 ? -0.652 3.469 -16.067 1.00 96.81 82 ASN A CA 1
ATOM 648 C C . ASN A 1 82 ? 0.636 2.694 -15.760 1.00 96.81 82 ASN A C 1
ATOM 650 O O . ASN A 1 82 ? 0.570 1.522 -15.387 1.00 96.81 82 ASN A O 1
ATOM 654 N N . HIS A 1 83 ? 1.799 3.336 -15.908 1.00 94.50 83 HIS A N 1
ATOM 655 C CA . HIS A 1 83 ? 3.083 2.725 -15.583 1.00 94.50 83 HIS A CA 1
ATOM 656 C C . HIS A 1 83 ? 3.172 2.381 -14.089 1.00 94.50 83 HIS A C 1
ATOM 658 O O . HIS A 1 83 ? 3.383 1.218 -13.749 1.00 94.50 83 HIS A O 1
ATOM 664 N N . ILE A 1 84 ? 2.911 3.346 -13.202 1.00 96.44 84 ILE A N 1
ATOM 665 C CA . ILE A 1 84 ? 2.927 3.151 -11.741 1.00 96.44 84 ILE A CA 1
ATOM 666 C C . ILE A 1 84 ? 1.916 2.075 -11.319 1.00 96.44 84 ILE A C 1
ATOM 668 O O . ILE A 1 84 ? 2.243 1.169 -10.550 1.00 96.44 84 ILE A O 1
ATOM 672 N N . CYS A 1 85 ? 0.697 2.125 -11.861 1.00 97.31 85 CYS A N 1
ATOM 673 C CA . CYS A 1 85 ? -0.339 1.137 -11.573 1.00 97.31 85 CYS A CA 1
ATOM 674 C C . CYS A 1 85 ? 0.066 -0.267 -12.029 1.00 97.31 85 CYS A C 1
ATOM 676 O O . CYS A 1 85 ? -0.197 -1.236 -11.321 1.00 97.31 85 CYS A O 1
ATOM 678 N N . SER A 1 86 ? 0.722 -0.393 -13.187 1.00 93.75 86 SER A N 1
ATOM 679 C CA . SER A 1 86 ? 1.254 -1.670 -13.673 1.00 93.75 86 SER A CA 1
ATOM 680 C C . SER A 1 86 ? 2.304 -2.239 -12.717 1.00 93.75 86 SER A C 1
ATOM 682 O O . SER A 1 86 ? 2.215 -3.410 -12.347 1.00 93.75 86 SER A O 1
ATOM 684 N N . LEU A 1 87 ? 3.238 -1.409 -12.234 1.00 93.06 87 LEU A N 1
ATOM 685 C CA . LEU A 1 87 ? 4.239 -1.823 -11.245 1.00 93.06 87 LEU A CA 1
ATOM 686 C C . LEU A 1 87 ? 3.583 -2.336 -9.954 1.00 93.06 87 LEU A C 1
ATOM 688 O O . LEU A 1 87 ? 3.901 -3.427 -9.488 1.00 93.06 87 LEU A O 1
ATOM 692 N N . LEU A 1 88 ? 2.618 -1.598 -9.402 1.00 96.06 88 LEU A N 1
ATOM 693 C CA . LEU A 1 88 ? 1.902 -2.002 -8.186 1.00 96.06 88 LEU A CA 1
ATOM 694 C C . LEU A 1 88 ? 1.088 -3.292 -8.381 1.00 96.06 88 LEU A C 1
ATOM 696 O O . LEU A 1 88 ? 1.144 -4.195 -7.545 1.00 96.06 88 LEU A O 1
ATOM 700 N N . ARG A 1 89 ? 0.357 -3.415 -9.496 1.00 94.69 89 ARG A N 1
ATOM 701 C CA . ARG A 1 89 ? -0.447 -4.610 -9.806 1.00 94.69 89 ARG A CA 1
ATOM 702 C C . ARG A 1 89 ? 0.423 -5.851 -9.994 1.00 94.69 89 ARG A C 1
ATOM 704 O O . ARG A 1 89 ? 0.028 -6.923 -9.542 1.00 94.69 89 ARG A O 1
ATOM 711 N N . LYS A 1 90 ? 1.624 -5.722 -10.577 1.00 90.19 90 LYS A N 1
ATOM 712 C CA . LYS A 1 90 ? 2.609 -6.819 -10.635 1.00 90.19 90 LYS A CA 1
ATOM 713 C C . LYS A 1 90 ? 2.897 -7.366 -9.229 1.00 90.19 90 LYS A C 1
ATOM 715 O O . LYS A 1 90 ? 2.803 -8.572 -9.007 1.00 90.19 90 LYS A O 1
ATOM 720 N N . PHE A 1 91 ? 3.094 -6.485 -8.249 1.00 92.38 91 PHE A N 1
ATOM 721 C CA . PHE A 1 91 ? 3.248 -6.848 -6.833 1.00 92.38 91 PHE A CA 1
ATOM 722 C C . PHE A 1 91 ? 1.935 -7.178 -6.099 1.00 92.38 91 PHE A C 1
ATOM 724 O O . PHE A 1 91 ? 1.921 -7.206 -4.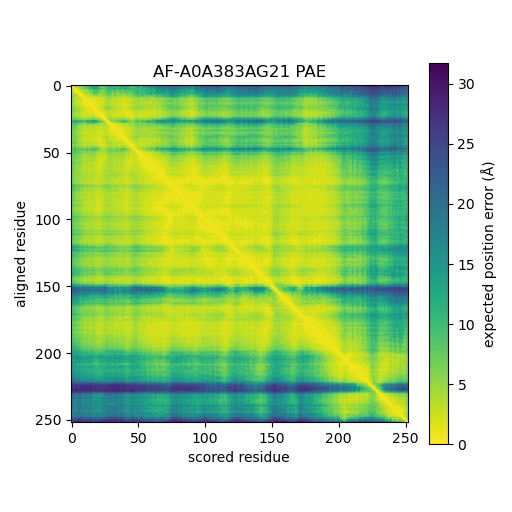869 1.00 92.38 91 PHE A O 1
ATOM 731 N N . GLN A 1 92 ? 0.854 -7.482 -6.823 1.00 94.75 92 GLN A N 1
ATOM 732 C CA . GLN A 1 92 ? -0.433 -7.959 -6.300 1.00 94.75 92 GLN A CA 1
ATOM 733 C C . GLN A 1 92 ? -1.234 -6.940 -5.477 1.00 94.75 92 GLN A C 1
ATOM 735 O O . GLN A 1 92 ? -2.181 -7.326 -4.797 1.00 94.75 92 GLN A O 1
ATOM 740 N N . PHE A 1 93 ? -0.895 -5.649 -5.531 1.00 97.50 93 PHE A N 1
ATOM 741 C CA . PHE A 1 93 ? -1.688 -4.613 -4.865 1.00 97.50 93 PHE A CA 1
ATOM 742 C C . PHE A 1 93 ? -3.061 -4.422 -5.517 1.00 97.50 93 PHE A C 1
ATOM 744 O O . PHE A 1 93 ? -3.204 -4.503 -6.739 1.00 97.50 93 PHE A O 1
ATOM 751 N N . GLN A 1 94 ? -4.055 -4.061 -4.702 1.00 98.12 94 GLN A N 1
ATOM 752 C CA . GLN A 1 94 ? -5.312 -3.500 -5.194 1.00 98.12 94 GLN A CA 1
ATOM 753 C C . GLN A 1 94 ? -5.108 -2.006 -5.461 1.00 98.12 94 GLN A C 1
ATOM 755 O O . GLN A 1 94 ? -4.836 -1.241 -4.537 1.00 98.12 94 GLN A O 1
ATOM 760 N N . VAL A 1 95 ? -5.197 -1.588 -6.723 1.00 98.44 95 VAL A N 1
ATOM 761 C CA . VAL A 1 95 ? -4.841 -0.222 -7.129 1.00 98.44 95 VAL A CA 1
ATOM 762 C C . VAL A 1 95 ? -6.082 0.582 -7.489 1.00 98.44 95 VAL A C 1
ATOM 764 O O . VAL A 1 95 ? -6.813 0.200 -8.404 1.00 98.44 95 VAL A O 1
ATOM 767 N N . HIS A 1 96 ? -6.255 1.697 -6.789 1.00 98.62 96 HIS A N 1
ATOM 768 C CA . HIS A 1 96 ? -7.174 2.784 -7.106 1.00 98.62 96 HIS A CA 1
ATOM 769 C C . HIS A 1 96 ? -6.416 3.896 -7.832 1.00 98.62 96 HIS A C 1
ATOM 771 O O . HIS A 1 96 ? -5.209 4.065 -7.638 1.00 98.62 96 HIS A O 1
ATOM 777 N N . GLU A 1 97 ? -7.114 4.647 -8.673 1.00 98.44 97 GLU A N 1
ATOM 778 C CA . GLU A 1 97 ? -6.528 5.664 -9.544 1.00 98.44 97 GLU A CA 1
ATOM 779 C C . GLU A 1 97 ? -7.285 6.980 -9.395 1.00 98.44 97 GLU A C 1
ATOM 781 O O . GLU A 1 97 ? -8.507 6.971 -9.319 1.00 98.44 97 GLU A O 1
ATOM 786 N N . ALA A 1 98 ? -6.556 8.092 -9.407 1.00 98.12 98 ALA A N 1
ATOM 787 C CA . ALA A 1 98 ? -7.099 9.441 -9.478 1.00 98.12 98 ALA A CA 1
ATOM 788 C C . ALA A 1 98 ? -6.226 10.311 -10.398 1.00 98.12 98 ALA A C 1
ATOM 790 O O . ALA A 1 98 ? -5.015 10.091 -10.527 1.00 98.12 98 ALA A O 1
ATOM 791 N N . ASN A 1 99 ? -6.837 11.288 -11.064 1.00 97.19 99 ASN A N 1
ATOM 792 C CA . ASN A 1 99 ? -6.169 12.204 -11.990 1.00 97.19 99 ASN A CA 1
ATOM 793 C C . ASN A 1 99 ? -5.653 13.473 -11.292 1.00 97.19 99 ASN A C 1
ATOM 795 O O . ASN A 1 99 ? -4.746 14.117 -11.812 1.00 97.19 99 ASN A O 1
ATOM 799 N N . ASP A 1 100 ? -6.213 13.836 -10.138 1.00 97.38 100 ASP A N 1
ATOM 800 C CA . ASP A 1 100 ? -5.781 14.978 -9.334 1.00 97.38 100 ASP A CA 1
ATOM 801 C C . ASP A 1 100 ? -6.101 14.795 -7.840 1.00 97.38 100 ASP A C 1
ATOM 803 O O . ASP A 1 100 ? -6.655 13.775 -7.416 1.00 97.38 100 ASP A O 1
ATOM 807 N N . GLY A 1 101 ? -5.720 15.778 -7.017 1.00 97.25 101 GLY A N 1
ATOM 808 C CA . GLY A 1 101 ? -5.943 15.722 -5.575 1.00 97.25 101 GLY A CA 1
ATOM 809 C C . GLY A 1 101 ? -7.414 15.762 -5.141 1.00 97.25 101 GLY A C 1
ATOM 810 O O . GLY A 1 101 ? -7.723 15.241 -4.072 1.00 97.25 101 GLY A O 1
ATOM 811 N N . LEU A 1 102 ? -8.332 16.321 -5.936 1.00 97.88 102 LEU A N 1
ATOM 812 C CA . LEU A 1 102 ? -9.756 16.344 -5.582 1.00 97.88 102 LEU A CA 1
ATOM 813 C C . LEU A 1 102 ? -10.372 14.956 -5.752 1.00 97.88 102 LEU A C 1
ATOM 815 O O . LEU A 1 102 ? -10.970 14.437 -4.811 1.00 97.88 102 LEU A O 1
ATOM 819 N N . GLU A 1 103 ? -10.139 14.320 -6.900 1.00 98.25 103 GLU A N 1
ATOM 820 C CA . GLU A 1 103 ? -10.564 12.936 -7.148 1.00 98.25 103 GLU A CA 1
ATOM 821 C C . GLU A 1 103 ? -9.916 11.971 -6.139 1.00 98.25 103 GLU A C 1
ATOM 823 O O . GLU A 1 103 ? -10.553 11.037 -5.656 1.00 98.25 103 GLU A O 1
ATOM 828 N N . ALA A 1 104 ? -8.670 12.237 -5.731 1.00 98.38 104 ALA A N 1
ATOM 829 C CA . ALA A 1 104 ? -8.007 11.447 -4.700 1.00 98.38 104 ALA A CA 1
ATOM 830 C C . ALA A 1 104 ? -8.721 11.509 -3.340 1.00 98.38 104 ALA A C 1
ATOM 832 O O . ALA A 1 104 ? -8.808 10.495 -2.646 1.00 98.38 104 ALA A O 1
ATOM 833 N N . LEU A 1 105 ? -9.223 12.679 -2.936 1.00 98.06 105 LEU A N 1
ATOM 834 C CA . LEU A 1 105 ? -9.983 12.813 -1.691 1.00 98.06 105 LEU A CA 1
ATOM 835 C C . LEU A 1 105 ? -11.325 12.074 -1.771 1.00 98.06 105 LEU A C 1
ATOM 837 O O . LEU A 1 105 ? -11.689 11.397 -0.807 1.00 98.06 105 LEU A O 1
ATOM 841 N N . GLU A 1 106 ? -12.008 12.129 -2.918 1.00 98.06 106 GLU A N 1
ATOM 842 C CA . GLU A 1 106 ? -13.239 11.364 -3.159 1.00 98.06 106 GLU A CA 1
ATOM 843 C C . GLU A 1 106 ? -12.992 9.849 -3.052 1.00 98.06 106 GLU A C 1
ATOM 845 O O . GLU A 1 106 ? -13.707 9.146 -2.332 1.00 98.06 106 GLU A O 1
ATOM 850 N N . GLU A 1 107 ? -11.927 9.341 -3.679 1.00 98.38 107 GLU A N 1
ATOM 851 C CA . GLU A 1 107 ? -11.525 7.934 -3.567 1.00 98.38 107 GLU A CA 1
ATOM 852 C C . GLU A 1 107 ? -11.211 7.538 -2.116 1.00 98.38 107 GLU A C 1
ATOM 854 O O . GLU A 1 107 ? -11.632 6.477 -1.650 1.00 98.38 107 GLU A O 1
ATOM 859 N N . LEU A 1 108 ? -10.525 8.396 -1.353 1.00 98.19 108 LEU A N 1
ATOM 860 C CA . LEU A 1 108 ? -10.216 8.146 0.061 1.00 98.19 108 LEU A CA 1
ATOM 861 C C . LEU A 1 108 ? -11.453 8.181 0.973 1.00 98.19 108 LEU A C 1
ATOM 863 O O . LEU A 1 108 ? -11.426 7.606 2.072 1.00 98.19 108 LEU A O 1
ATOM 867 N N . ASP A 1 109 ? -12.520 8.872 0.575 1.00 96.62 109 ASP A N 1
ATOM 868 C CA . ASP A 1 109 ? -13.822 8.851 1.248 1.00 96.62 109 ASP A CA 1
ATOM 869 C C . ASP A 1 109 ? -14.610 7.577 0.923 1.00 96.62 109 ASP A C 1
ATOM 871 O O . ASP A 1 109 ? -15.144 6.940 1.844 1.00 96.62 109 ASP A O 1
ATOM 875 N N . ASN A 1 110 ? -14.608 7.162 -0.346 1.00 97.50 110 ASN A N 1
ATOM 876 C CA . ASN A 1 110 ? -15.273 5.949 -0.831 1.00 97.50 110 ASN A CA 1
ATOM 877 C C . ASN A 1 110 ? -14.584 4.662 -0.346 1.00 97.50 110 ASN A C 1
ATOM 879 O O . ASN A 1 110 ? -15.242 3.653 -0.072 1.00 97.50 110 ASN A O 1
ATOM 883 N N . HIS A 1 111 ? -13.261 4.696 -0.181 1.00 97.06 111 HIS A N 1
ATOM 884 C CA . HIS A 1 111 ? -12.432 3.543 0.158 1.00 97.06 111 HIS A CA 1
ATOM 885 C C . HIS A 1 111 ? -11.573 3.818 1.396 1.00 97.06 111 HIS A C 1
ATOM 887 O O . HIS A 1 111 ? -10.365 4.049 1.344 1.00 97.06 111 HIS A O 1
ATOM 893 N N . ARG A 1 112 ? -12.216 3.740 2.566 1.00 95.25 112 ARG A N 1
ATOM 894 C CA . ARG A 1 112 ? -11.584 4.015 3.872 1.00 95.25 112 ARG A CA 1
ATOM 895 C C . ARG A 1 112 ? -10.481 3.033 4.276 1.00 95.25 112 ARG A C 1
ATOM 897 O O . ARG A 1 112 ? -9.803 3.260 5.275 1.00 95.25 112 ARG A O 1
ATOM 904 N N . ASP A 1 113 ? -10.335 1.931 3.552 1.00 95.50 113 ASP A N 1
ATOM 905 C CA . ASP A 1 113 ? -9.345 0.887 3.788 1.00 95.50 113 ASP A CA 1
ATOM 906 C C . ASP A 1 113 ? -8.069 1.0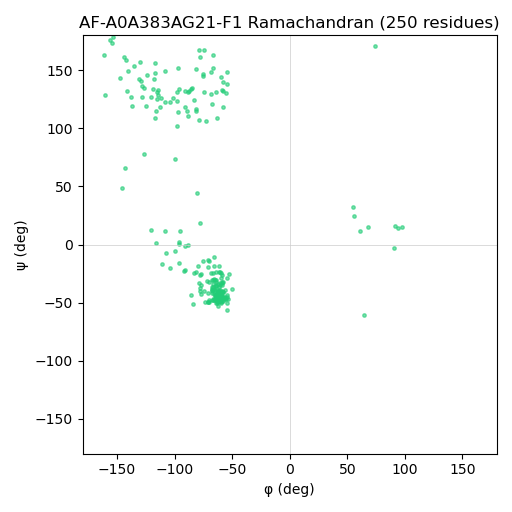33 2.940 1.00 95.50 113 ASP A C 1
ATOM 908 O O . ASP A 1 113 ? -7.149 0.229 3.109 1.00 95.50 113 ASP A O 1
ATOM 912 N N . ILE A 1 114 ? -7.968 2.074 2.099 1.00 98.00 114 ILE A N 1
ATOM 913 C CA . ILE A 1 114 ? -6.714 2.456 1.433 1.00 98.00 114 ILE A CA 1
ATOM 914 C C . ILE A 1 114 ? -5.620 2.688 2.486 1.00 98.00 114 ILE A C 1
ATOM 916 O O . ILE A 1 114 ? -5.822 3.378 3.486 1.00 98.00 114 ILE A O 1
ATOM 920 N N . LYS A 1 115 ? -4.450 2.074 2.271 1.00 97.44 115 LYS A N 1
ATOM 921 C CA . LYS A 1 115 ? -3.306 2.115 3.200 1.00 97.44 115 LYS A CA 1
ATOM 922 C C . LYS A 1 115 ? -2.191 3.045 2.754 1.00 97.44 115 LYS A C 1
ATOM 924 O O . LYS A 1 115 ? -1.382 3.461 3.582 1.00 97.44 115 LYS A O 1
ATOM 929 N N . MET A 1 116 ? -2.152 3.370 1.468 1.00 98.06 116 MET A N 1
ATOM 930 C CA . MET A 1 116 ? -1.103 4.191 0.889 1.00 98.06 116 MET A CA 1
ATOM 931 C C . MET A 1 116 ? -1.634 5.045 -0.254 1.00 98.06 116 MET A C 1
ATOM 933 O O . MET A 1 116 ? -2.443 4.581 -1.054 1.00 98.06 116 MET A O 1
ATOM 937 N N . VAL A 1 117 ? -1.108 6.260 -0.345 1.00 98.44 117 VAL A N 1
ATOM 938 C CA . VAL A 1 117 ? -1.237 7.170 -1.478 1.00 98.44 117 VAL A CA 1
ATOM 939 C C . VAL A 1 117 ? 0.147 7.383 -2.078 1.00 98.44 117 VAL A C 1
ATOM 941 O O . VAL A 1 117 ? 1.104 7.671 -1.355 1.00 98.44 117 VAL A O 1
ATOM 944 N N . ILE A 1 118 ? 0.245 7.249 -3.395 1.00 98.00 118 ILE A N 1
ATOM 945 C CA . ILE A 1 118 ? 1.405 7.647 -4.188 1.00 98.00 118 ILE A CA 1
ATOM 946 C C . ILE A 1 118 ? 0.929 8.756 -5.116 1.00 98.00 118 ILE A C 1
ATOM 948 O O . ILE A 1 118 ? 0.074 8.504 -5.960 1.00 98.00 118 ILE A O 1
ATOM 952 N N . ALA A 1 119 ? 1.441 9.972 -4.946 1.00 97.00 119 ALA A N 1
ATOM 953 C CA . ALA A 1 119 ? 0.916 11.139 -5.651 1.00 97.00 119 ALA A CA 1
ATOM 954 C C . ALA A 1 119 ? 2.012 11.922 -6.366 1.00 97.00 119 ALA A C 1
ATOM 956 O O . ALA A 1 119 ? 3.055 12.190 -5.769 1.00 97.00 119 ALA A O 1
ATOM 957 N N . ASP A 1 120 ? 1.766 12.340 -7.607 1.00 94.50 120 ASP A N 1
ATOM 958 C CA . ASP A 1 120 ? 2.617 13.328 -8.260 1.00 94.50 120 ASP A CA 1
ATOM 959 C C . ASP A 1 120 ? 2.515 14.690 -7.577 1.00 94.50 120 ASP A C 1
ATOM 961 O O . ASP A 1 120 ? 1.504 15.056 -6.977 1.00 94.50 120 ASP A O 1
ATOM 965 N N . HIS A 1 121 ? 3.590 15.463 -7.663 1.00 88.50 121 HIS A N 1
ATOM 966 C CA . HIS A 1 121 ? 3.583 16.825 -7.172 1.00 88.50 121 HIS A CA 1
ATOM 967 C C . HIS A 1 121 ? 2.735 17.742 -8.049 1.00 88.50 121 HIS A C 1
ATOM 969 O O . HIS A 1 121 ? 1.935 18.505 -7.518 1.00 88.50 121 HIS A O 1
ATOM 975 N N . ARG A 1 122 ? 2.945 17.709 -9.370 1.00 88.31 122 ARG A N 1
ATOM 976 C CA . ARG A 1 122 ? 2.361 18.679 -10.302 1.00 88.31 122 ARG A CA 1
ATOM 977 C C . ARG A 1 122 ? 1.113 18.091 -10.936 1.00 88.31 122 ARG A C 1
ATOM 979 O O . ARG A 1 122 ? 1.224 17.308 -11.860 1.00 88.31 122 ARG A O 1
ATOM 986 N N . MET A 1 123 ? -0.047 18.505 -10.446 1.00 92.94 123 MET A N 1
ATOM 987 C CA . MET A 1 123 ? -1.350 18.085 -10.960 1.00 92.94 123 MET A CA 1
ATOM 988 C C . MET A 1 123 ? -2.262 19.313 -11.091 1.00 92.94 123 MET A C 1
ATOM 990 O O . MET A 1 123 ? -2.045 20.306 -10.386 1.00 92.94 123 MET A O 1
ATOM 994 N N . PRO A 1 124 ? -3.253 19.299 -11.999 1.00 89.12 124 PRO A N 1
ATOM 995 C CA . PRO A 1 124 ? -4.259 20.354 -12.067 1.00 89.12 124 PRO A CA 1
ATOM 996 C C . PRO A 1 124 ? -5.152 20.348 -10.817 1.00 89.12 124 PRO A C 1
ATOM 998 O O . PRO A 1 124 ? -5.227 19.351 -10.109 1.00 89.12 124 PRO A O 1
ATOM 1001 N N . ASN A 1 125 ? -5.875 21.450 -10.589 1.00 94.19 125 ASN A N 1
ATOM 1002 C CA . ASN A 1 125 ? -6.877 21.642 -9.526 1.00 94.19 125 ASN A CA 1
ATOM 1003 C C . ASN A 1 125 ? -6.346 21.601 -8.082 1.00 94.19 125 ASN A C 1
ATOM 1005 O O . ASN A 1 125 ? -6.487 22.591 -7.370 1.00 94.19 125 ASN A O 1
ATOM 1009 N N . MET A 1 126 ? -5.764 20.480 -7.661 1.00 94.56 126 MET A N 1
ATOM 1010 C CA . MET A 1 126 ? -5.130 20.289 -6.361 1.00 94.56 126 MET A CA 1
ATOM 1011 C C . MET A 1 126 ? -3.815 19.541 -6.555 1.00 94.56 126 MET A C 1
ATOM 1013 O O . MET A 1 126 ? -3.798 18.398 -7.025 1.00 94.56 126 MET A O 1
ATOM 1017 N N . ASP A 1 127 ? -2.719 20.189 -6.170 1.00 92.38 127 ASP A N 1
ATOM 1018 C CA . ASP A 1 127 ? -1.381 19.627 -6.314 1.00 92.38 127 ASP A CA 1
ATOM 1019 C C . ASP A 1 127 ? -1.071 18.588 -5.210 1.00 92.38 127 ASP A C 1
ATOM 1021 O O . ASP A 1 127 ? -1.782 18.458 -4.206 1.00 92.38 127 ASP A O 1
ATOM 1025 N N . GLY A 1 128 ? 0.009 17.816 -5.369 1.00 92.25 128 GLY A N 1
ATOM 1026 C CA . GLY A 1 128 ? 0.363 16.769 -4.401 1.00 92.25 128 GLY A CA 1
ATOM 1027 C C . GLY A 1 128 ? 0.720 17.305 -3.007 1.00 92.25 128 GLY A C 1
ATOM 1028 O O . GLY A 1 128 ? 0.603 16.589 -2.009 1.00 92.25 128 GLY A O 1
ATOM 1029 N N . TYR A 1 129 ? 1.153 18.565 -2.917 1.00 90.56 129 TYR A N 1
ATOM 1030 C CA . TYR A 1 129 ? 1.479 19.229 -1.657 1.00 90.56 129 TYR A CA 1
ATOM 1031 C C . TYR A 1 129 ? 0.215 19.684 -0.909 1.00 90.56 129 TYR A C 1
ATOM 1033 O O . TYR A 1 129 ? 0.129 19.541 0.312 1.00 90.56 129 TYR A O 1
ATOM 1041 N N . GLU A 1 130 ? -0.780 20.199 -1.621 1.00 94.56 130 GLU A N 1
ATOM 1042 C CA . GLU A 1 130 ? -2.104 20.507 -1.085 1.00 94.56 130 GLU A CA 1
ATOM 1043 C C . GLU A 1 130 ? -2.818 19.231 -0.633 1.00 94.56 130 GLU A C 1
ATOM 1045 O O . GLU A 1 130 ? -3.350 19.188 0.480 1.00 94.56 130 GLU A O 1
ATOM 1050 N N . LEU A 1 131 ? -2.731 18.163 -1.431 1.00 96.62 131 LEU A N 1
ATOM 1051 C CA . LEU A 1 131 ? -3.319 16.865 -1.114 1.00 96.62 131 LEU A CA 1
ATOM 1052 C C . LEU A 1 131 ? -2.770 16.281 0.196 1.00 96.62 131 LEU A C 1
ATOM 1054 O O . LEU A 1 131 ? -3.547 15.908 1.076 1.00 96.62 131 LEU A O 1
ATOM 1058 N N . VAL A 1 132 ? -1.441 16.221 0.373 1.00 96.06 132 VAL A N 1
ATOM 1059 C CA . VAL A 1 132 ? -0.868 15.674 1.617 1.00 96.06 132 VAL A CA 1
ATOM 1060 C C . VAL A 1 132 ? -1.293 16.494 2.833 1.00 96.06 132 VAL A C 1
ATOM 1062 O O . VAL A 1 132 ? -1.587 15.923 3.881 1.00 96.06 132 VAL A O 1
ATOM 1065 N N . LYS A 1 133 ? -1.411 17.820 2.705 1.00 95.06 133 LYS A N 1
ATOM 1066 C CA . LYS A 1 133 ? -1.916 18.659 3.796 1.00 95.06 133 LYS A CA 1
ATOM 1067 C C . LYS A 1 133 ? -3.366 18.353 4.124 1.00 95.06 133 LYS A C 1
ATOM 1069 O O . LYS A 1 133 ? -3.676 18.195 5.302 1.00 95.06 133 LYS A O 1
ATOM 1074 N N . ALA A 1 134 ? -4.231 18.249 3.118 1.00 95.94 134 ALA A N 1
ATOM 1075 C CA . ALA A 1 134 ? -5.634 17.895 3.315 1.00 95.94 134 ALA A CA 1
ATOM 1076 C C . ALA A 1 134 ? -5.758 16.549 4.051 1.00 95.94 134 ALA A C 1
ATOM 1078 O O . ALA A 1 134 ? -6.414 16.468 5.088 1.00 95.94 134 ALA A O 1
ATOM 1079 N N . ILE A 1 135 ? -5.006 15.536 3.608 1.00 96.81 135 ILE A N 1
ATOM 1080 C CA . ILE A 1 135 ? -4.932 14.221 4.261 1.00 96.81 135 ILE A CA 1
ATOM 1081 C C . ILE A 1 135 ? -4.468 14.346 5.721 1.00 96.81 135 ILE A C 1
ATOM 1083 O O . ILE A 1 135 ? -5.046 13.730 6.614 1.00 96.81 135 ILE A O 1
ATOM 1087 N N . ARG A 1 136 ? -3.434 15.148 6.004 1.00 95.38 136 ARG A N 1
ATOM 1088 C CA . ARG A 1 136 ? -2.908 15.328 7.371 1.00 95.38 136 ARG A CA 1
ATOM 1089 C C . ARG A 1 136 ? -3.776 16.212 8.263 1.00 95.38 136 ARG A C 1
ATOM 1091 O O . ARG A 1 136 ? -3.591 16.177 9.477 1.00 95.38 136 ARG A O 1
ATOM 1098 N N . HIS A 1 137 ? -4.728 16.963 7.720 1.00 94.00 137 HIS A N 1
ATOM 1099 C CA . HIS A 1 137 ? -5.745 17.642 8.524 1.00 94.00 137 HIS A CA 1
ATOM 1100 C C . HIS A 1 137 ? -6.838 16.680 9.007 1.00 94.00 137 HIS A C 1
ATOM 1102 O O . HIS A 1 137 ? -7.416 16.891 10.077 1.00 94.00 137 HIS A O 1
ATOM 1108 N N . GLU A 1 138 ? -7.063 15.581 8.288 1.00 93.62 138 GLU A N 1
ATOM 1109 C CA . GLU A 1 138 ? -8.052 14.576 8.652 1.00 93.62 138 GLU A CA 1
ATOM 1110 C C . GLU A 1 138 ? -7.522 13.600 9.709 1.00 93.62 138 GLU A C 1
ATOM 1112 O O . GLU A 1 138 ? -6.596 12.813 9.490 1.00 93.62 138 GLU A O 1
ATOM 1117 N N . LYS A 1 139 ? -8.150 13.590 10.894 1.00 89.44 139 LYS A N 1
ATOM 1118 C CA . LYS A 1 139 ? -7.742 12.701 12.002 1.00 89.44 139 LYS A CA 1
ATOM 1119 C C . LYS A 1 139 ? -7.801 11.220 11.627 1.00 89.44 139 LYS A C 1
ATOM 1121 O O . LYS A 1 139 ? -6.995 10.437 12.118 1.00 89.44 139 LYS A O 1
ATOM 1126 N N . ARG A 1 140 ? -8.738 10.830 10.756 1.00 92.19 140 ARG A N 1
ATOM 1127 C CA . ARG A 1 140 ? -8.895 9.432 10.324 1.00 92.19 140 ARG A CA 1
ATOM 1128 C C . ARG A 1 140 ? -7.766 8.946 9.411 1.00 92.19 140 ARG A C 1
ATOM 1130 O O . ARG A 1 140 ? -7.612 7.742 9.257 1.00 92.19 140 ARG A O 1
ATOM 1137 N N . MET A 1 141 ? -7.019 9.860 8.789 1.00 94.06 141 MET A N 1
ATOM 1138 C CA . MET A 1 141 ? -5.999 9.546 7.783 1.00 94.06 141 MET A CA 1
ATOM 1139 C C . MET A 1 141 ? -4.566 9.759 8.296 1.00 94.06 141 MET A C 1
ATOM 1141 O O . MET A 1 141 ? -3.619 9.733 7.513 1.00 94.06 141 MET A O 1
ATOM 1145 N N . GLN A 1 142 ? -4.375 9.966 9.602 1.00 89.38 142 GLN A N 1
ATOM 1146 C CA . GLN A 1 142 ? -3.044 10.222 10.175 1.00 89.38 142 GLN A CA 1
ATOM 1147 C C . GLN A 1 142 ? -2.049 9.087 9.910 1.00 89.38 142 GLN A C 1
ATOM 1149 O O . GLN A 1 142 ? -0.865 9.340 9.708 1.00 89.38 142 GLN A O 1
ATOM 1154 N N . ASP A 1 143 ? -2.541 7.849 9.865 1.00 91.12 143 ASP A N 1
ATOM 1155 C CA . ASP A 1 143 ? -1.724 6.656 9.625 1.00 91.12 143 ASP A CA 1
ATOM 1156 C C . ASP A 1 143 ? -1.625 6.278 8.138 1.00 91.12 143 ASP A C 1
ATOM 1158 O O . ASP A 1 143 ? -0.954 5.310 7.783 1.00 91.12 143 ASP A O 1
ATOM 1162 N N . LEU A 1 144 ? -2.287 7.026 7.248 1.00 96.44 144 LEU A N 1
ATOM 1163 C CA . LEU A 1 144 ? -2.227 6.783 5.811 1.00 96.44 144 LEU A CA 1
ATOM 1164 C C . LEU A 1 144 ? -0.816 7.086 5.299 1.00 96.44 144 LEU A C 1
ATOM 1166 O O . LEU A 1 144 ? -0.344 8.227 5.407 1.00 96.44 144 LEU A O 1
ATOM 1170 N N . VAL A 1 145 ? -0.159 6.085 4.706 1.00 97.62 145 VAL A N 1
ATOM 1171 C CA . VAL A 1 145 ? 1.144 6.292 4.068 1.00 97.62 145 VAL A CA 1
ATOM 1172 C C . VAL A 1 145 ? 0.972 7.239 2.890 1.00 97.62 145 VAL A C 1
ATOM 1174 O O . VAL A 1 145 ? 0.117 7.018 2.040 1.00 97.62 145 VAL A O 1
ATOM 1177 N N . PHE A 1 146 ? 1.813 8.260 2.809 1.00 97.56 146 PHE A N 1
ATOM 1178 C CA . PHE A 1 146 ? 1.866 9.166 1.672 1.00 97.56 146 PHE A CA 1
ATOM 1179 C C . PHE A 1 146 ? 3.286 9.207 1.113 1.00 97.56 146 PHE A C 1
ATOM 1181 O O . PHE A 1 146 ? 4.213 9.608 1.823 1.00 97.56 146 PHE A O 1
ATOM 1188 N N . ILE A 1 147 ? 3.445 8.815 -0.150 1.00 96.62 147 ILE A N 1
ATOM 1189 C CA . ILE A 1 147 ? 4.700 8.907 -0.899 1.00 96.62 147 ILE A CA 1
ATOM 1190 C C . ILE A 1 147 ? 4.518 9.933 -2.019 1.00 96.62 147 ILE A C 1
ATOM 1192 O O . ILE A 1 147 ? 3.680 9.757 -2.902 1.00 96.62 147 ILE A O 1
ATOM 1196 N N . GLY A 1 148 ? 5.304 11.007 -1.984 1.00 94.81 148 GLY A N 1
ATOM 1197 C CA . GLY A 1 148 ? 5.303 12.015 -3.046 1.00 94.81 148 GLY A CA 1
ATOM 1198 C C . GLY A 1 148 ? 6.218 11.620 -4.204 1.00 94.81 148 GLY A C 1
ATOM 1199 O O . GLY A 1 148 ? 7.359 11.223 -3.979 1.00 94.81 148 GLY A O 1
ATOM 1200 N N . LEU A 1 149 ? 5.758 11.770 -5.441 1.00 92.75 149 LEU A N 1
ATOM 1201 C CA . LEU A 1 149 ? 6.595 11.693 -6.632 1.00 92.75 149 LEU A CA 1
ATOM 1202 C C . LEU A 1 149 ? 7.004 13.109 -7.046 1.00 92.75 149 LEU A C 1
ATOM 1204 O O . LEU A 1 149 ? 6.184 14.025 -7.076 1.00 92.75 149 LEU A O 1
ATOM 1208 N N . SER A 1 150 ? 8.282 13.311 -7.352 1.00 85.56 150 SER A N 1
ATOM 1209 C CA . SER A 1 150 ? 8.803 14.603 -7.814 1.00 85.56 150 SER A CA 1
ATOM 1210 C C . SER A 1 150 ? 9.629 14.436 -9.081 1.00 85.56 150 SER A C 1
ATOM 1212 O O . SER A 1 150 ? 10.126 13.356 -9.373 1.00 85.56 150 SER A O 1
ATOM 1214 N N . ALA A 1 151 ? 9.781 15.492 -9.878 1.00 82.94 151 ALA A N 1
ATOM 1215 C CA . ALA A 1 151 ? 10.714 15.461 -11.003 1.00 82.94 151 ALA A CA 1
ATOM 1216 C C . ALA A 1 151 ? 12.163 15.587 -10.503 1.00 82.94 151 ALA A C 1
ATOM 1218 O O . ALA A 1 151 ? 12.428 16.290 -9.524 1.00 82.94 151 ALA A O 1
ATOM 1219 N N . ASN A 1 152 ? 13.101 14.930 -11.188 1.00 73.12 152 ASN A N 1
ATOM 1220 C CA . ASN A 1 152 ? 14.518 14.987 -10.840 1.00 73.12 152 ASN A CA 1
ATOM 1221 C C . ASN A 1 152 ? 15.045 16.436 -10.761 1.00 73.12 152 ASN A C 1
ATOM 1223 O O . ASN A 1 152 ? 14.741 17.266 -11.617 1.00 73.12 152 ASN A O 1
ATOM 1227 N N . GLY A 1 153 ? 15.872 16.717 -9.750 1.00 65.62 153 GLY A N 1
ATOM 1228 C CA . GLY A 1 153 ? 16.539 18.009 -9.559 1.00 65.62 153 GLY A CA 1
ATOM 1229 C C . GLY A 1 153 ? 15.786 19.039 -8.711 1.00 65.62 153 GLY A C 1
ATOM 1230 O O . GLY A 1 153 ? 16.350 20.094 -8.427 1.00 65.62 153 GLY A O 1
ATOM 1231 N N . ASP A 1 154 ? 14.566 18.750 -8.250 1.00 71.94 154 ASP A N 1
ATOM 1232 C CA . ASP A 1 154 ? 13.780 19.703 -7.457 1.00 71.94 154 ASP A CA 1
ATOM 1233 C C . ASP A 1 154 ? 13.846 19.429 -5.940 1.00 71.94 154 ASP A C 1
ATOM 1235 O O . ASP A 1 154 ? 12.908 18.948 -5.298 1.00 71.94 154 ASP A O 1
ATOM 1239 N N . SER A 1 155 ? 14.999 19.746 -5.343 1.00 70.38 155 SER A N 1
ATOM 1240 C CA . SER A 1 155 ? 15.255 19.578 -3.901 1.00 70.38 155 SER A CA 1
ATOM 1241 C C . SER A 1 155 ? 14.318 20.409 -3.008 1.00 70.38 155 SER A C 1
ATOM 1243 O O . SER A 1 155 ? 14.069 20.062 -1.844 1.00 70.38 155 SER A O 1
ATOM 1245 N N . VAL A 1 156 ? 13.758 21.494 -3.552 1.00 74.56 156 VAL A N 1
ATOM 1246 C CA . VAL A 1 156 ? 12.784 22.343 -2.863 1.00 74.56 156 VAL A CA 1
ATOM 1247 C C . VAL A 1 156 ? 11.453 21.605 -2.722 1.00 74.56 156 VAL A C 1
ATOM 1249 O O . VAL A 1 156 ? 10.858 21.641 -1.642 1.00 74.56 156 VAL A O 1
ATOM 1252 N N . LEU A 1 157 ? 11.005 20.888 -3.757 1.00 72.88 157 LEU A N 1
ATOM 1253 C CA . LEU A 1 157 ? 9.788 20.072 -3.693 1.00 72.88 157 LEU A CA 1
ATOM 1254 C C . LEU A 1 157 ? 9.897 18.919 -2.702 1.00 72.88 157 LEU A C 1
ATOM 1256 O O . LEU A 1 157 ? 8.993 18.727 -1.888 1.00 72.88 157 LEU A O 1
ATOM 1260 N N . THR A 1 158 ? 11.027 18.214 -2.692 1.00 73.25 158 THR A N 1
ATOM 1261 C CA . THR A 1 158 ? 11.307 17.178 -1.689 1.00 73.25 158 THR A CA 1
ATOM 1262 C C . THR A 1 158 ? 11.153 17.726 -0.268 1.00 73.25 158 THR A C 1
ATOM 1264 O O . THR A 1 158 ? 10.466 17.145 0.574 1.00 73.25 158 THR A O 1
ATOM 1267 N N . SER A 1 159 ? 11.728 18.904 -0.007 1.00 78.94 159 SER A N 1
ATOM 1268 C CA . SER A 1 159 ? 11.634 19.557 1.302 1.00 78.94 159 SER A CA 1
ATOM 1269 C C . SER A 1 159 ? 10.195 19.946 1.665 1.00 78.94 159 SER A C 1
ATOM 1271 O O . SER A 1 159 ? 9.819 19.888 2.838 1.00 78.94 159 SER A O 1
ATOM 1273 N N . LYS A 1 160 ? 9.380 20.345 0.681 1.00 79.94 160 LYS A N 1
ATOM 1274 C CA . LYS A 1 160 ? 7.965 20.691 0.884 1.00 79.94 160 LYS A CA 1
ATOM 1275 C C . LYS A 1 160 ? 7.120 19.475 1.265 1.00 79.94 160 LYS A C 1
ATOM 1277 O O . LYS A 1 160 ? 6.303 19.600 2.177 1.00 79.94 160 LYS A O 1
ATOM 1282 N N . PHE A 1 161 ? 7.326 18.319 0.631 1.00 80.94 161 PHE A N 1
ATOM 1283 C CA . PHE A 1 161 ? 6.608 17.086 0.982 1.00 80.94 161 PHE A CA 1
ATOM 1284 C C . PHE A 1 161 ? 6.896 16.644 2.413 1.00 80.94 161 PHE A C 1
ATOM 1286 O O . PHE A 1 161 ? 5.965 16.440 3.193 1.00 80.94 161 PHE A O 1
ATOM 1293 N N . ILE A 1 162 ? 8.177 16.586 2.787 1.00 81.88 162 ILE A N 1
ATOM 1294 C CA . ILE A 1 162 ? 8.595 16.182 4.136 1.00 81.88 162 ILE A CA 1
ATOM 1295 C C . ILE A 1 162 ? 7.978 17.113 5.187 1.00 81.88 162 ILE A C 1
ATOM 1297 O O . ILE A 1 162 ? 7.369 16.658 6.153 1.00 81.88 162 ILE A O 1
ATOM 1301 N N . LYS A 1 163 ? 8.057 18.433 4.972 1.00 87.19 163 LYS A N 1
ATOM 1302 C CA . LYS A 1 163 ? 7.481 19.425 5.897 1.00 87.19 163 LYS A CA 1
ATOM 1303 C C . LYS A 1 163 ? 5.954 19.379 5.984 1.00 87.19 163 LYS A C 1
ATOM 1305 O O . LYS A 1 163 ? 5.400 19.903 6.944 1.00 87.19 163 LYS A O 1
ATOM 1310 N N . SER A 1 164 ? 5.288 18.773 5.006 1.00 85.69 164 SER A N 1
ATOM 1311 C CA . SER A 1 164 ? 3.825 18.652 4.969 1.00 85.69 164 SER A CA 1
ATOM 1312 C C . SER A 1 164 ? 3.317 17.325 5.518 1.00 85.69 164 SER A C 1
ATOM 1314 O O . SER A 1 164 ? 2.113 17.093 5.528 1.00 85.69 164 SER A O 1
ATOM 1316 N N . GLY A 1 165 ? 4.220 16.467 6.000 1.00 89.25 165 GLY A N 1
ATOM 1317 C CA . GLY A 1 165 ? 3.874 15.196 6.624 1.00 89.25 165 GLY A CA 1
ATOM 1318 C C . GLY A 1 165 ? 3.827 14.011 5.663 1.00 89.25 165 GLY A C 1
ATOM 1319 O O . GLY A 1 165 ? 3.269 12.979 6.034 1.00 89.25 165 GLY A O 1
ATOM 1320 N N . ALA A 1 166 ? 4.398 14.117 4.458 1.00 93.38 166 ALA A N 1
ATOM 1321 C CA . ALA A 1 166 ? 4.654 12.934 3.637 1.00 93.38 166 ALA A CA 1
ATOM 1322 C C . ALA A 1 166 ? 5.585 11.967 4.386 1.00 93.38 166 ALA A C 1
ATOM 1324 O O . ALA A 1 166 ? 6.481 12.401 5.112 1.00 93.38 166 ALA A O 1
ATOM 1325 N N . ASN A 1 167 ? 5.364 10.664 4.222 1.00 95.31 167 ASN A N 1
ATOM 1326 C CA . ASN A 1 167 ? 6.209 9.647 4.846 1.00 95.31 167 ASN A CA 1
ATOM 1327 C C . ASN A 1 167 ? 7.525 9.482 4.086 1.00 95.31 167 ASN A C 1
ATOM 1329 O O . ASN A 1 167 ? 8.567 9.289 4.705 1.00 95.31 167 ASN A O 1
ATOM 1333 N N . ASP A 1 168 ? 7.471 9.583 2.758 1.00 94.06 168 ASP A N 1
ATOM 1334 C CA . ASP A 1 168 ? 8.642 9.468 1.896 1.00 94.06 168 ASP A CA 1
ATOM 1335 C C . ASP A 1 168 ? 8.417 10.192 0.560 1.00 94.06 168 ASP A C 1
ATOM 1337 O O . ASP A 1 168 ? 7.331 10.717 0.284 1.00 94.06 168 ASP A O 1
ATOM 1341 N N . PHE A 1 169 ? 9.450 10.222 -0.275 1.00 91.88 169 PHE A N 1
ATOM 1342 C CA . PHE A 1 169 ? 9.391 10.758 -1.627 1.00 91.88 169 PHE A CA 1
ATOM 1343 C C . PHE A 1 169 ? 10.241 9.928 -2.595 1.00 91.88 169 PHE A C 1
ATOM 1345 O O . PHE A 1 169 ? 11.175 9.235 -2.191 1.00 91.88 169 PHE A O 1
ATOM 1352 N N . LEU A 1 170 ? 9.936 10.027 -3.887 1.00 91.62 170 LEU A N 1
ATOM 1353 C CA . LEU A 1 170 ? 10.673 9.357 -4.952 1.00 91.62 170 LEU A CA 1
ATOM 1354 C C . LEU A 1 170 ? 10.792 10.259 -6.186 1.00 91.62 170 LEU A C 1
ATOM 1356 O O . LEU A 1 170 ? 9.809 10.830 -6.657 1.00 91.62 170 LEU A O 1
ATOM 1360 N N . SER A 1 171 ? 12.004 10.373 -6.723 1.00 91.12 171 SER A N 1
ATOM 1361 C CA . SER A 1 171 ? 12.287 11.217 -7.886 1.00 91.12 171 SER A CA 1
ATOM 1362 C C . SER A 1 171 ? 12.062 10.457 -9.197 1.00 91.12 171 SER A C 1
ATOM 1364 O O . SER A 1 171 ? 12.567 9.356 -9.375 1.00 91.12 171 SER A O 1
ATOM 1366 N N . LYS A 1 172 ? 11.348 11.062 -10.147 1.00 89.69 172 LYS A N 1
ATOM 1367 C CA . LYS A 1 172 ? 11.162 10.595 -11.526 1.00 89.69 172 LYS A CA 1
ATOM 1368 C C . LYS A 1 172 ? 12.331 11.073 -12.412 1.00 89.69 172 LYS A C 1
ATOM 1370 O O . LYS A 1 172 ? 12.629 12.272 -12.385 1.00 89.69 172 LYS A O 1
ATOM 1375 N N . PRO A 1 173 ? 12.930 10.214 -13.261 1.00 90.38 173 PRO A N 1
ATOM 1376 C CA . PRO A 1 173 ? 12.661 8.781 -13.400 1.00 90.38 173 PRO A CA 1
ATOM 1377 C C . PRO A 1 173 ? 13.275 7.973 -12.245 1.00 90.38 173 PRO A C 1
ATOM 1379 O O . PRO A 1 173 ? 14.363 8.300 -11.781 1.00 90.38 173 PRO A O 1
ATOM 1382 N N . PHE A 1 174 ? 12.591 6.907 -11.828 1.00 89.94 174 PHE A N 1
ATOM 1383 C CA . PHE A 1 174 ? 13.046 5.984 -10.784 1.00 89.94 174 PHE A CA 1
ATOM 1384 C C . PHE A 1 174 ? 13.240 4.575 -11.341 1.00 89.94 174 PHE A C 1
ATOM 1386 O O . PHE A 1 174 ? 12.610 4.186 -12.327 1.00 89.94 174 PHE A O 1
ATOM 1393 N N . TYR A 1 175 ? 14.086 3.793 -10.675 1.00 88.81 175 TYR A N 1
ATOM 1394 C CA . TYR A 1 175 ? 14.211 2.366 -10.951 1.00 88.81 175 TYR A CA 1
ATOM 1395 C C . TYR A 1 175 ? 13.103 1.571 -10.254 1.00 88.81 175 TYR A C 1
ATOM 1397 O O . TYR A 1 175 ? 12.616 1.953 -9.188 1.00 88.81 175 TYR A O 1
ATOM 1405 N N . HIS A 1 176 ? 12.729 0.438 -10.850 1.00 87.56 176 HIS A N 1
ATOM 1406 C CA . HIS A 1 176 ? 11.726 -0.488 -10.313 1.00 87.56 176 HIS A CA 1
ATOM 1407 C C . HIS A 1 176 ? 12.050 -0.928 -8.880 1.00 87.56 176 HIS A C 1
ATOM 1409 O O . HIS A 1 176 ? 11.180 -0.928 -8.011 1.00 87.56 176 HIS A O 1
ATOM 1415 N N . GLU A 1 177 ? 13.317 -1.240 -8.620 1.00 86.94 177 GLU A N 1
ATOM 1416 C CA . GLU A 1 177 ? 13.797 -1.703 -7.321 1.00 86.94 177 GLU A CA 1
ATOM 1417 C C . GLU A 1 177 ? 13.705 -0.601 -6.262 1.00 86.94 177 GLU A C 1
ATOM 1419 O O . GLU A 1 177 ? 13.305 -0.855 -5.126 1.00 86.94 177 GLU A O 1
ATOM 1424 N N . GLU A 1 178 ? 14.026 0.641 -6.639 1.00 91.75 178 GLU A N 1
ATOM 1425 C CA . GLU A 1 178 ? 13.908 1.792 -5.745 1.00 91.75 178 GLU A CA 1
ATOM 1426 C C . GLU A 1 178 ? 12.440 2.061 -5.400 1.00 91.75 178 GLU A C 1
ATOM 1428 O O . GLU A 1 178 ? 12.098 2.184 -4.223 1.00 91.75 178 GLU A O 1
ATOM 1433 N N . PHE A 1 179 ? 11.565 2.078 -6.4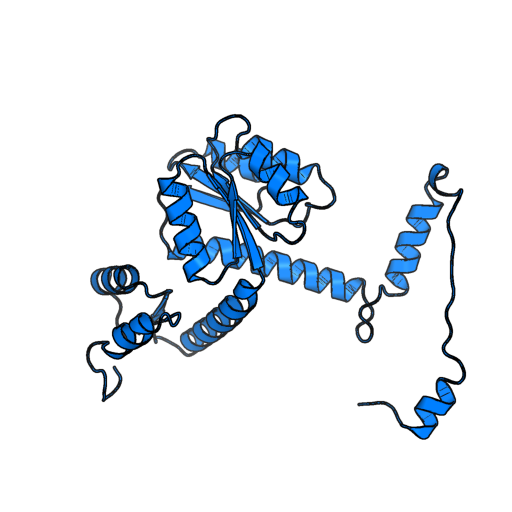10 1.00 93.56 179 PHE A N 1
ATOM 1434 C CA . PHE A 1 179 ? 10.122 2.234 -6.230 1.00 93.56 179 PHE A CA 1
ATOM 1435 C C . PHE A 1 179 ? 9.565 1.183 -5.265 1.00 93.56 179 PHE A C 1
ATOM 1437 O O . PHE A 1 179 ? 8.902 1.523 -4.281 1.00 93.56 179 PHE A O 1
ATOM 1444 N N . TYR A 1 180 ? 9.890 -0.090 -5.498 1.00 91.38 180 TYR A N 1
ATOM 1445 C CA . TYR A 1 180 ? 9.433 -1.183 -4.652 1.00 91.38 180 TYR A CA 1
ATOM 1446 C C . TYR A 1 180 ? 9.966 -1.068 -3.218 1.00 91.38 180 TYR A C 1
ATOM 1448 O O . TYR A 1 180 ? 9.189 -1.149 -2.264 1.00 91.38 180 TYR A O 1
ATOM 1456 N N . CYS A 1 181 ? 11.266 -0.810 -3.053 1.00 91.75 181 CYS A N 1
ATOM 1457 C CA . CYS A 1 181 ? 11.904 -0.665 -1.745 1.00 91.75 181 CYS A CA 1
ATOM 1458 C C . CYS A 1 181 ? 11.221 0.415 -0.890 1.00 91.75 181 CYS A C 1
ATOM 1460 O O . CYS A 1 181 ? 10.865 0.163 0.265 1.00 91.75 181 CYS A O 1
ATOM 1462 N N . ARG A 1 182 ? 10.952 1.588 -1.480 1.00 94.94 182 ARG A N 1
ATOM 1463 C CA . ARG A 1 182 ? 10.290 2.714 -0.800 1.00 94.94 182 ARG A CA 1
ATOM 1464 C C . ARG A 1 182 ? 8.888 2.358 -0.327 1.00 94.94 182 ARG A C 1
ATOM 1466 O O . ARG A 1 182 ? 8.531 2.635 0.818 1.00 94.94 182 ARG A O 1
ATOM 1473 N N . ILE A 1 183 ? 8.100 1.707 -1.176 1.00 94.94 183 ILE A N 1
ATOM 1474 C CA . ILE A 1 183 ? 6.739 1.282 -0.828 1.00 94.94 183 ILE A CA 1
ATOM 1475 C C . ILE A 1 183 ? 6.778 0.268 0.315 1.00 94.94 183 ILE A C 1
ATOM 1477 O O . ILE A 1 183 ? 6.057 0.433 1.302 1.00 94.94 183 ILE A O 1
ATOM 1481 N N . MET A 1 184 ? 7.634 -0.752 0.213 1.00 92.56 184 MET A N 1
ATOM 1482 C CA . MET A 1 184 ? 7.728 -1.797 1.233 1.00 92.56 184 MET A CA 1
ATOM 1483 C C . MET A 1 184 ? 8.136 -1.237 2.585 1.00 92.56 184 MET A C 1
ATOM 1485 O O . MET A 1 184 ? 7.460 -1.499 3.577 1.00 92.56 184 MET A O 1
ATOM 1489 N N . GLN A 1 185 ? 9.186 -0.416 2.623 1.00 94.44 185 GLN A N 1
ATOM 1490 C CA . GLN A 1 185 ? 9.684 0.162 3.866 1.00 94.44 185 GLN A CA 1
ATOM 1491 C C . GLN A 1 185 ? 8.598 0.966 4.592 1.00 94.44 185 GLN A C 1
ATOM 1493 O O . GLN A 1 185 ? 8.463 0.868 5.815 1.00 94.44 185 GLN A O 1
ATOM 1498 N N . ASN A 1 186 ? 7.799 1.738 3.852 1.00 95.94 186 ASN A N 1
ATOM 1499 C CA . ASN A 1 186 ? 6.752 2.566 4.440 1.00 95.94 186 ASN A CA 1
ATOM 1500 C C . ASN A 1 186 ? 5.532 1.753 4.906 1.00 95.94 186 ASN A C 1
ATOM 1502 O O . ASN A 1 186 ? 5.006 2.028 5.987 1.00 95.94 186 ASN A O 1
ATOM 1506 N N . LEU A 1 187 ? 5.105 0.734 4.150 1.00 93.38 187 LEU A N 1
ATOM 1507 C CA . LEU A 1 187 ? 4.030 -0.171 4.584 1.00 93.38 187 LEU A CA 1
ATOM 1508 C C . LEU A 1 187 ? 4.436 -0.986 5.810 1.00 93.38 187 LEU A C 1
ATOM 1510 O O . LEU A 1 187 ? 3.686 -1.030 6.781 1.00 93.38 187 LEU A O 1
ATOM 1514 N N . GLU A 1 188 ? 5.626 -1.589 5.799 1.00 92.88 188 GLU A N 1
ATOM 1515 C CA . GLU A 1 188 ? 6.127 -2.377 6.930 1.00 92.88 188 GLU A CA 1
ATOM 1516 C C . GLU A 1 188 ? 6.261 -1.516 8.190 1.00 92.88 188 GLU A C 1
ATOM 1518 O O . GLU A 1 188 ? 5.880 -1.943 9.281 1.00 92.88 188 GLU A O 1
ATOM 1523 N N . SER A 1 189 ? 6.731 -0.273 8.044 1.00 94.00 189 SER A N 1
ATOM 1524 C CA . SER A 1 189 ? 6.821 0.673 9.160 1.00 94.00 189 SER A CA 1
ATOM 1525 C C . SER A 1 189 ? 5.444 1.010 9.738 1.00 94.00 189 SER A C 1
ATOM 1527 O O . SER A 1 189 ? 5.281 1.000 10.959 1.00 94.00 189 SER A O 1
ATOM 1529 N N . GLN A 1 190 ? 4.435 1.254 8.894 1.00 92.94 190 GLN A N 1
ATOM 1530 C CA . GLN A 1 190 ? 3.062 1.482 9.363 1.00 92.94 190 GLN A CA 1
ATOM 1531 C C . GLN A 1 190 ? 2.454 0.246 10.029 1.00 92.94 190 GLN A C 1
ATOM 1533 O O . GLN A 1 190 ? 1.864 0.350 11.104 1.00 92.94 190 GLN A O 1
ATOM 1538 N N . GLU A 1 191 ? 2.632 -0.939 9.447 1.00 91.94 191 GLU A N 1
ATOM 1539 C CA . GLU A 1 191 ? 2.169 -2.200 10.033 1.00 91.94 191 GLU A CA 1
ATOM 1540 C C . GLU A 1 191 ? 2.819 -2.459 11.400 1.00 91.94 191 GLU A C 1
ATOM 1542 O O . GLU A 1 191 ? 2.149 -2.891 12.345 1.00 91.94 191 GLU A O 1
ATOM 1547 N N . MET A 1 192 ? 4.108 -2.142 11.545 1.00 92.06 192 MET A N 1
ATOM 1548 C CA . MET A 1 192 ? 4.827 -2.260 12.810 1.00 92.06 192 MET A CA 1
ATOM 1549 C C . MET A 1 192 ? 4.294 -1.278 13.859 1.00 92.06 192 MET A C 1
ATOM 1551 O O . MET A 1 192 ? 4.016 -1.685 14.989 1.00 92.06 192 MET A O 1
ATOM 1555 N N . ILE A 1 193 ? 4.081 -0.010 13.494 1.00 91.50 193 ILE A N 1
ATOM 1556 C CA . ILE A 1 193 ? 3.482 0.995 14.387 1.00 91.50 193 ILE A CA 1
ATOM 1557 C C . ILE A 1 193 ? 2.089 0.542 14.837 1.00 91.50 193 ILE A C 1
ATOM 1559 O O . ILE A 1 193 ? 1.779 0.585 16.031 1.00 91.50 193 ILE A O 1
ATOM 1563 N N . GLN A 1 194 ? 1.266 0.046 13.911 1.00 89.06 194 GLN A N 1
ATOM 1564 C CA . GLN A 1 194 ? -0.060 -0.466 14.236 1.00 89.06 194 GLN A CA 1
ATOM 1565 C C . GLN A 1 194 ? 0.016 -1.672 15.180 1.00 89.06 194 GLN A C 1
ATOM 1567 O O . GLN A 1 194 ? -0.759 -1.762 16.131 1.00 89.06 194 GLN A O 1
ATOM 1572 N N . THR A 1 195 ? 0.971 -2.576 14.962 1.00 89.88 195 THR A N 1
ATOM 1573 C CA . THR A 1 195 ? 1.201 -3.746 15.823 1.00 89.88 195 THR A CA 1
ATOM 1574 C C . THR A 1 195 ? 1.584 -3.337 17.243 1.00 89.88 195 THR A C 1
ATOM 1576 O O . THR A 1 195 ? 1.054 -3.894 18.207 1.00 89.88 195 THR A O 1
ATOM 1579 N N . ILE A 1 196 ? 2.453 -2.335 17.392 1.00 90.31 196 ILE A N 1
ATOM 1580 C CA . ILE A 1 196 ? 2.847 -1.792 18.697 1.00 90.31 196 ILE A CA 1
ATOM 1581 C C . ILE A 1 196 ? 1.637 -1.166 19.400 1.00 90.31 196 ILE A C 1
ATOM 1583 O O . ILE A 1 196 ? 1.367 -1.494 20.556 1.00 90.31 196 ILE A O 1
ATOM 1587 N N . ARG A 1 197 ? 0.859 -0.323 18.706 1.00 88.00 197 ARG A N 1
ATOM 1588 C CA . ARG A 1 197 ? -0.351 0.297 19.277 1.00 88.00 197 ARG A CA 1
ATOM 1589 C C . ARG A 1 197 ? -1.381 -0.745 19.698 1.00 88.00 197 ARG A C 1
ATOM 1591 O O . ARG A 1 197 ? -1.921 -0.663 20.797 1.00 88.00 197 ARG A O 1
ATOM 1598 N N . ASN A 1 198 ? -1.625 -1.742 18.852 1.00 88.44 198 ASN A N 1
ATOM 1599 C CA . ASN A 1 198 ? -2.540 -2.836 19.156 1.00 88.44 198 ASN A CA 1
ATOM 1600 C C . ASN A 1 198 ? -2.066 -3.635 20.372 1.00 88.44 198 ASN A C 1
ATOM 1602 O O . ASN A 1 198 ? -2.875 -3.965 21.228 1.00 88.44 198 ASN A O 1
ATOM 1606 N N . SER A 1 199 ? -0.764 -3.898 20.488 1.00 89.12 199 SER A N 1
ATOM 1607 C CA . SER A 1 199 ? -0.206 -4.616 21.642 1.00 89.12 199 SER A CA 1
ATOM 1608 C C . SER A 1 199 ? -0.308 -3.813 22.942 1.00 89.12 199 SER A C 1
ATOM 1610 O O . SER A 1 199 ? -0.451 -4.397 24.011 1.00 89.12 199 SER A O 1
ATOM 1612 N N . ALA A 1 200 ? -0.260 -2.480 22.863 1.00 89.44 200 ALA A N 1
ATOM 1613 C CA . ALA A 1 200 ? -0.430 -1.603 24.020 1.00 89.44 200 ALA A CA 1
ATOM 1614 C C . ALA A 1 200 ? -1.901 -1.431 24.437 1.00 89.44 200 ALA A C 1
ATOM 1616 O O . ALA A 1 200 ? -2.183 -1.295 25.629 1.00 89.44 200 ALA A O 1
ATOM 1617 N N . ASN A 1 201 ? -2.828 -1.443 23.473 1.00 91.25 201 ASN A N 1
ATOM 1618 C CA . ASN A 1 201 ? -4.215 -1.013 23.680 1.00 91.25 201 ASN A CA 1
ATOM 1619 C C . ASN A 1 201 ? -5.250 -2.138 23.620 1.00 91.25 201 ASN A C 1
ATOM 1621 O O . ASN A 1 201 ? -6.371 -1.924 24.074 1.00 91.25 201 ASN A O 1
ATOM 1625 N N . LEU A 1 202 ? -4.923 -3.311 23.075 1.00 92.75 202 LEU A N 1
ATOM 1626 C CA . LEU A 1 202 ? -5.858 -4.429 22.941 1.00 92.75 202 LEU A CA 1
ATOM 1627 C C . LEU A 1 202 ? -5.520 -5.565 23.909 1.00 92.75 202 LEU A C 1
ATOM 1629 O O . LEU A 1 202 ? -4.362 -5.799 24.250 1.00 92.75 202 LEU A O 1
ATOM 1633 N N . ASP A 1 203 ? -6.550 -6.283 24.341 1.00 92.88 203 ASP A N 1
ATOM 1634 C CA . ASP A 1 203 ? -6.417 -7.554 25.038 1.00 92.88 203 ASP A CA 1
ATOM 1635 C C . ASP A 1 203 ? -5.867 -8.628 24.070 1.00 92.88 203 ASP A C 1
ATOM 1637 O O . ASP A 1 203 ? -6.400 -8.788 22.962 1.00 92.88 203 ASP A O 1
ATOM 1641 N N . PRO A 1 204 ? -4.809 -9.380 24.436 1.00 87.62 204 PRO A N 1
ATOM 1642 C CA . PRO A 1 204 ? -4.165 -10.328 23.528 1.00 87.62 204 PRO A CA 1
ATOM 1643 C C . PRO A 1 204 ? -5.082 -11.444 23.024 1.00 87.62 204 PRO A C 1
ATOM 1645 O O . PRO A 1 204 ? -4.905 -11.879 21.881 1.00 87.62 204 PRO A O 1
ATOM 1648 N N . LEU A 1 205 ? -6.036 -11.889 23.849 1.00 90.31 205 LEU A N 1
ATOM 1649 C CA . LEU A 1 205 ? -6.912 -13.024 23.562 1.00 90.31 205 LEU A CA 1
ATOM 1650 C C . LEU A 1 205 ? -8.116 -12.608 22.711 1.00 90.31 205 LEU A C 1
ATOM 1652 O O . LEU A 1 205 ? -8.389 -13.213 21.679 1.00 90.31 205 LEU A O 1
ATOM 1656 N N . THR A 1 206 ? -8.823 -11.566 23.134 1.00 91.44 206 THR A N 1
ATOM 1657 C CA . THR A 1 206 ? -10.118 -11.163 22.560 1.00 91.44 206 THR A CA 1
ATOM 1658 C C . THR A 1 206 ? -10.008 -10.067 21.503 1.00 91.44 206 THR A C 1
ATOM 1660 O O . THR A 1 206 ? -10.953 -9.852 20.749 1.00 91.44 206 THR A O 1
ATOM 1663 N N . LYS A 1 207 ? -8.866 -9.367 21.435 1.00 91.12 207 LYS A N 1
ATOM 1664 C CA . LYS A 1 207 ? -8.624 -8.197 20.570 1.00 91.12 207 LYS A CA 1
ATOM 1665 C C . LYS A 1 207 ? -9.546 -7.000 20.835 1.00 91.12 207 LYS A C 1
ATOM 1667 O O . LYS A 1 207 ? -9.525 -6.055 20.049 1.00 91.12 207 LYS A O 1
ATOM 1672 N N . VAL A 1 208 ? -10.310 -6.992 21.932 1.00 93.31 208 VAL A N 1
ATOM 1673 C CA . VAL A 1 208 ? -11.029 -5.786 22.377 1.00 93.31 208 VAL A CA 1
ATOM 1674 C C . VAL A 1 208 ? -10.070 -4.830 23.078 1.00 93.31 208 VAL A C 1
ATOM 1676 O O . VAL A 1 208 ? -8.991 -5.237 23.505 1.00 93.31 208 VAL A O 1
ATOM 1679 N N . TYR A 1 209 ? -10.445 -3.557 23.213 1.00 94.00 209 TYR A N 1
ATOM 1680 C CA . TYR A 1 209 ? -9.639 -2.606 23.975 1.00 94.00 209 TYR A CA 1
ATOM 1681 C C . TYR A 1 209 ? -9.460 -3.068 25.419 1.00 94.00 209 TYR A C 1
ATOM 1683 O O . TYR A 1 209 ? -10.412 -3.464 26.091 1.00 94.00 209 TYR A O 1
ATOM 1691 N N . ASN A 1 210 ? -8.221 -3.014 25.894 1.00 93.88 210 ASN A N 1
ATOM 1692 C CA . ASN A 1 210 ? -7.890 -3.428 27.240 1.00 93.88 210 ASN A CA 1
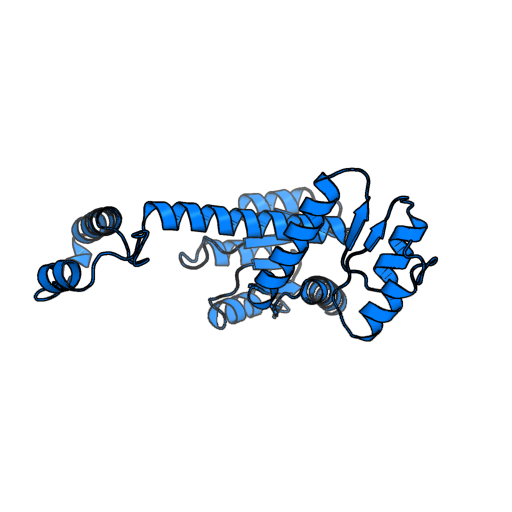ATOM 1693 C C . ASN A 1 210 ? -8.365 -2.395 28.274 1.00 93.88 210 ASN A C 1
ATOM 1695 O O . ASN A 1 210 ? -8.724 -1.253 27.973 1.00 93.88 210 ASN A O 1
ATOM 1699 N N . ARG A 1 211 ? -8.338 -2.810 29.541 1.00 93.31 211 ARG A N 1
ATOM 1700 C CA . ARG A 1 211 ? -8.794 -1.987 30.665 1.00 93.31 211 ARG A CA 1
ATOM 1701 C C . ARG A 1 211 ? -8.039 -0.658 30.779 1.00 93.31 211 ARG A C 1
ATOM 1703 O O . ARG A 1 211 ? -8.640 0.340 31.160 1.00 93.31 211 ARG A O 1
ATOM 1710 N N . ARG A 1 212 ? -6.743 -0.632 30.452 1.00 91.31 212 ARG A N 1
ATOM 1711 C CA . ARG A 1 212 ? -5.929 0.591 30.489 1.00 91.31 212 ARG A CA 1
ATOM 1712 C C . ARG A 1 212 ? -6.445 1.616 29.479 1.00 91.31 212 ARG A C 1
ATOM 1714 O O . ARG A 1 212 ? -6.717 2.746 29.869 1.00 91.31 212 ARG A O 1
ATOM 1721 N N . PHE A 1 213 ? -6.640 1.198 28.229 1.00 92.12 213 PHE A N 1
ATOM 1722 C CA . PHE A 1 213 ? -7.174 2.059 27.177 1.00 92.12 213 PHE A CA 1
ATOM 1723 C C . PHE A 1 213 ? -8.561 2.606 27.543 1.00 92.12 213 PHE A C 1
ATOM 1725 O O . PHE A 1 213 ? -8.833 3.787 27.342 1.00 92.12 213 PHE A O 1
ATOM 1732 N N . LEU A 1 214 ? -9.428 1.768 28.131 1.00 92.25 214 LEU A N 1
ATOM 1733 C CA . LEU A 1 214 ? -10.743 2.200 28.612 1.00 92.25 214 LEU A CA 1
ATOM 1734 C C . LEU A 1 214 ? -10.637 3.350 29.628 1.00 92.25 214 LEU A C 1
ATOM 1736 O O . LEU A 1 214 ? -11.378 4.324 29.507 1.00 92.25 214 LEU A O 1
ATOM 1740 N N . TYR A 1 215 ? -9.734 3.256 30.610 1.00 90.62 215 TYR A N 1
ATOM 1741 C CA . TYR A 1 215 ? -9.554 4.314 31.611 1.00 90.62 215 TYR A CA 1
ATOM 1742 C C . TYR A 1 215 ? -8.986 5.599 31.015 1.00 90.62 215 TYR A C 1
ATOM 1744 O O . TYR A 1 215 ? -9.556 6.660 31.256 1.00 90.62 215 TYR A O 1
ATOM 1752 N N . GLU A 1 216 ? -7.926 5.509 30.207 1.00 90.06 216 GLU A N 1
ATOM 1753 C CA . GLU A 1 216 ? -7.326 6.676 29.541 1.00 90.06 216 GLU A CA 1
ATOM 1754 C C . GLU A 1 216 ? -8.384 7.416 28.702 1.00 90.06 216 GLU A C 1
ATOM 1756 O O . GLU A 1 216 ? -8.561 8.631 28.815 1.00 90.06 216 GLU A O 1
ATOM 1761 N N . ARG A 1 217 ? -9.187 6.669 27.932 1.00 87.94 217 ARG A N 1
ATOM 1762 C CA . ARG A 1 217 ? -10.257 7.244 27.111 1.00 87.94 217 ARG A CA 1
ATOM 1763 C C . ARG A 1 217 ? -11.398 7.832 27.943 1.00 87.94 217 ARG A C 1
ATOM 1765 O O . ARG A 1 217 ? -11.972 8.851 27.559 1.00 87.94 217 ARG A O 1
ATOM 1772 N N . ALA A 1 218 ? -11.745 7.203 29.065 1.00 87.25 218 ALA A N 1
ATOM 1773 C CA . ALA A 1 218 ? -12.755 7.719 29.981 1.00 87.25 218 ALA A CA 1
ATOM 1774 C C . ALA A 1 218 ? -12.313 9.057 30.594 1.00 87.25 218 ALA A C 1
ATOM 1776 O O . ALA A 1 218 ? -13.095 10.007 30.596 1.00 87.25 218 ALA A O 1
ATOM 1777 N N . GLU A 1 219 ? -11.064 9.171 31.053 1.00 87.62 219 GLU A N 1
ATOM 1778 C CA . GLU A 1 219 ? -10.522 10.418 31.608 1.00 87.62 219 GLU A CA 1
ATOM 1779 C C . GLU A 1 219 ? -10.614 11.579 30.608 1.00 87.62 219 GLU A C 1
ATOM 1781 O O . GLU A 1 219 ? -11.118 12.649 30.960 1.00 87.62 219 GLU A O 1
ATOM 1786 N N . GLU A 1 220 ? -10.237 11.358 29.344 1.00 84.50 220 GLU A N 1
ATOM 1787 C CA . GLU A 1 220 ? -10.391 12.354 28.273 1.00 84.50 220 GLU A CA 1
ATOM 1788 C C . GLU A 1 220 ? -11.850 12.800 28.082 1.00 84.50 220 GLU A C 1
ATOM 1790 O O . GLU A 1 220 ? -12.140 13.996 27.958 1.00 84.50 220 GLU A O 1
ATOM 1795 N N . LEU A 1 221 ? -12.782 11.840 28.055 1.00 83.19 221 LEU A N 1
ATOM 1796 C CA . LEU A 1 221 ? -14.211 12.103 27.870 1.00 83.19 221 LEU A CA 1
ATOM 1797 C C . L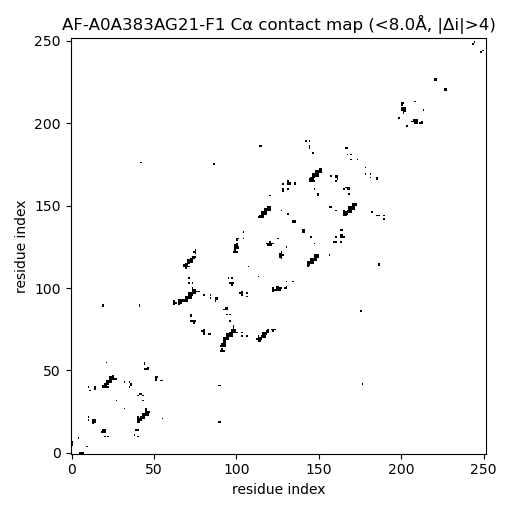EU A 1 221 ? -14.801 12.909 29.036 1.00 83.19 221 LEU A C 1
ATOM 1799 O O . LEU A 1 221 ? -15.615 13.808 28.806 1.00 83.19 221 LEU A O 1
ATOM 1803 N N . PHE A 1 222 ? -14.384 12.620 30.273 1.00 80.75 222 PHE A N 1
ATOM 1804 C CA . PHE A 1 222 ? -14.866 13.303 31.477 1.00 80.75 222 PHE A CA 1
ATOM 1805 C C . PHE A 1 222 ? -14.170 14.646 31.746 1.00 80.75 222 PHE A C 1
ATOM 1807 O O . PHE A 1 222 ? -14.766 15.514 32.405 1.00 80.75 222 PHE A O 1
ATOM 1814 N N . ALA A 1 223 ? -12.956 14.857 31.229 1.00 81.19 223 ALA A N 1
ATOM 1815 C CA . ALA A 1 223 ? -12.241 16.131 31.303 1.00 81.19 223 ALA A CA 1
ATOM 1816 C C . ALA A 1 223 ? -12.941 17.236 30.491 1.00 81.19 223 ALA A C 1
ATOM 1818 O O . ALA A 1 223 ? -13.028 18.382 30.942 1.00 81.19 223 ALA A O 1
ATOM 1819 N N . ASN A 1 224 ? -13.525 16.897 29.337 1.00 73.56 224 ASN A N 1
ATOM 1820 C CA . ASN A 1 224 ? -14.304 17.841 28.538 1.00 73.56 224 ASN A CA 1
ATOM 1821 C C . ASN A 1 224 ? -15.717 18.036 29.118 1.00 73.56 224 ASN A C 1
ATOM 1823 O O . ASN A 1 224 ? -16.601 17.193 28.994 1.00 73.56 224 ASN A O 1
ATOM 1827 N N . LYS A 1 225 ? -15.975 19.198 29.737 1.00 63.09 225 LYS A N 1
ATOM 1828 C CA . LYS A 1 225 ? -17.286 19.520 30.345 1.00 63.09 225 LYS A CA 1
ATOM 1829 C C . LYS A 1 225 ? -18.454 19.506 29.343 1.00 63.09 225 LYS A C 1
ATOM 1831 O O . LYS A 1 225 ? -19.587 19.289 29.763 1.00 63.09 225 LYS A O 1
ATOM 1836 N N . ALA A 1 226 ? -18.185 19.706 28.050 1.00 61.97 226 ALA A N 1
ATOM 1837 C CA . ALA A 1 226 ? -19.183 19.688 26.979 1.00 61.97 226 ALA A CA 1
ATOM 1838 C C . ALA A 1 226 ? -19.614 18.270 26.540 1.00 61.97 226 ALA A C 1
ATOM 1840 O O . ALA A 1 226 ? -20.745 18.105 26.098 1.00 61.97 226 ALA A O 1
ATOM 1841 N N . SER A 1 227 ? -18.767 17.243 26.704 1.00 58.12 227 SER A N 1
ATOM 1842 C CA . SER A 1 227 ? -19.055 15.846 26.316 1.00 58.12 227 SER A CA 1
ATOM 1843 C C . SER A 1 227 ? -19.749 15.024 27.405 1.00 58.12 227 SER A C 1
ATOM 1845 O O . SER A 1 227 ? -20.062 13.857 27.197 1.00 58.12 227 SER A O 1
ATOM 1847 N N . ARG A 1 228 ? -20.011 15.616 28.575 1.00 58.97 228 ARG A N 1
ATOM 1848 C CA . ARG A 1 228 ? -20.548 14.897 29.741 1.00 58.97 228 ARG A CA 1
ATOM 1849 C C . ARG A 1 228 ? -22.007 14.459 29.620 1.00 58.97 228 ARG A C 1
ATOM 1851 O O . ARG A 1 228 ? -22.453 13.716 30.488 1.00 58.97 228 ARG A O 1
ATOM 1858 N N . LYS A 1 229 ? -22.771 14.957 28.643 1.00 59.56 229 LYS A N 1
ATOM 1859 C CA . LYS A 1 229 ? -24.234 14.852 28.716 1.00 59.56 229 LYS A CA 1
ATOM 1860 C C . LYS A 1 229 ? -24.823 13.498 28.315 1.00 59.56 229 LYS A C 1
ATOM 1862 O O . LYS A 1 229 ? -25.898 13.217 28.817 1.00 59.56 229 LYS A O 1
ATOM 1867 N N . ASP A 1 230 ? -24.108 12.629 27.592 1.00 72.19 230 ASP A N 1
ATOM 1868 C CA . ASP A 1 230 ? -24.679 11.353 27.111 1.00 72.19 230 ASP A CA 1
ATOM 1869 C C . ASP A 1 230 ? -23.664 10.184 27.072 1.00 72.19 230 ASP A C 1
ATOM 1871 O O . ASP A 1 230 ? -23.532 9.491 26.064 1.00 72.19 230 ASP A O 1
ATOM 1875 N N . VAL A 1 231 ? -22.898 9.948 28.149 1.00 78.25 231 VAL A N 1
ATOM 1876 C CA . VAL A 1 231 ? -22.020 8.758 28.232 1.00 78.25 231 VAL A CA 1
ATOM 1877 C C . VAL A 1 231 ? -22.784 7.585 28.845 1.00 78.25 231 VAL A C 1
ATOM 1879 O O . VAL A 1 231 ? -23.141 7.619 30.021 1.00 78.25 231 VAL A O 1
ATOM 1882 N N . ILE A 1 232 ? -22.991 6.525 28.061 1.00 85.69 232 ILE A N 1
ATOM 1883 C CA . ILE A 1 232 ? -23.556 5.254 28.531 1.00 85.69 232 ILE A CA 1
ATOM 1884 C C . ILE A 1 232 ? -22.411 4.283 28.809 1.00 85.69 232 ILE A C 1
ATOM 1886 O O . ILE A 1 232 ? -21.533 4.085 27.970 1.00 85.69 232 ILE A O 1
ATOM 1890 N N . VAL A 1 233 ? -22.438 3.656 29.984 1.00 86.88 233 VAL A N 1
ATOM 1891 C CA . VAL A 1 233 ? -21.513 2.582 30.354 1.00 86.88 233 VAL A CA 1
ATOM 1892 C C . VAL A 1 233 ? -22.315 1.300 30.515 1.00 86.88 233 VAL A C 1
ATOM 1894 O O . VAL A 1 233 ? -23.312 1.272 31.235 1.00 86.88 233 VAL A O 1
ATOM 1897 N N . SER A 1 234 ? -21.871 0.235 29.856 1.00 91.19 234 SER A N 1
ATOM 1898 C CA . SER A 1 234 ? -22.443 -1.102 29.995 1.00 91.19 234 SER A CA 1
ATOM 1899 C C . SER A 1 234 ? -21.375 -2.050 30.516 1.00 91.19 234 SER A C 1
ATOM 1901 O O . SER A 1 234 ? -20.242 -2.044 30.037 1.00 91.19 234 SER A O 1
ATOM 1903 N N . MET A 1 235 ? -21.745 -2.858 31.504 1.00 93.69 235 MET A N 1
ATOM 1904 C CA . MET A 1 235 ? -20.907 -3.918 32.046 1.00 93.69 235 MET A CA 1
ATOM 1905 C C . MET A 1 235 ? -21.545 -5.248 31.667 1.00 93.69 235 MET A C 1
ATOM 1907 O O . MET A 1 235 ? -22.733 -5.451 31.908 1.00 93.69 235 MET A O 1
ATOM 1911 N N . ILE A 1 236 ? -20.761 -6.115 31.035 1.00 94.12 236 ILE A N 1
ATOM 1912 C CA . ILE A 1 236 ? -21.185 -7.445 30.604 1.00 94.12 236 ILE A CA 1
ATOM 1913 C C . ILE A 1 236 ? -20.352 -8.437 31.406 1.00 94.12 236 ILE A C 1
ATOM 1915 O O . ILE A 1 236 ? -19.124 -8.350 31.389 1.00 94.12 236 ILE A O 1
ATOM 1919 N N . ASP A 1 237 ? -21.022 -9.349 32.100 1.00 95.12 237 ASP A N 1
ATOM 1920 C CA . ASP A 1 237 ? -20.398 -10.459 32.813 1.00 95.12 237 ASP A CA 1
ATOM 1921 C C . ASP A 1 237 ? -20.887 -11.777 32.205 1.00 95.12 237 ASP A C 1
ATOM 1923 O O . ASP A 1 237 ? -22.031 -11.875 31.758 1.00 95.12 237 ASP A O 1
ATOM 1927 N N . ALA A 1 238 ? -20.000 -12.765 32.117 1.00 93.38 238 ALA A N 1
ATOM 1928 C CA . ALA A 1 238 ? -20.346 -14.071 31.575 1.00 93.38 238 ALA A CA 1
ATOM 1929 C C . ALA A 1 238 ? -20.879 -14.973 32.696 1.00 93.38 238 ALA A C 1
ATOM 1931 O O . ALA A 1 238 ? -20.119 -15.427 33.556 1.00 93.38 238 ALA A O 1
ATOM 1932 N N . ASP A 1 239 ? -22.175 -15.279 32.648 1.00 94.50 239 ASP A N 1
ATOM 1933 C CA . ASP A 1 239 ? -22.825 -16.122 33.651 1.00 94.50 239 ASP A CA 1
ATOM 1934 C C . ASP A 1 239 ? -22.161 -17.503 33.748 1.00 94.50 239 ASP A C 1
ATOM 1936 O O . ASP A 1 239 ? -21.936 -18.191 32.749 1.00 94.50 239 ASP A O 1
ATOM 1940 N N . ASN A 1 240 ? -21.872 -17.940 34.977 1.00 93.06 240 ASN A N 1
ATOM 1941 C CA . ASN A 1 240 ? -21.302 -19.258 35.283 1.00 93.06 240 ASN A CA 1
ATOM 1942 C C . ASN A 1 240 ? -19.977 -19.582 34.556 1.00 93.06 240 ASN A C 1
ATOM 1944 O O . ASN A 1 240 ? -19.625 -20.756 34.406 1.00 93.06 240 ASN A O 1
ATOM 1948 N N . PHE A 1 241 ? -19.198 -18.574 34.144 1.00 92.88 241 PHE A N 1
ATOM 1949 C CA . PHE A 1 241 ? -17.965 -18.782 33.370 1.00 92.88 241 PHE A CA 1
ATOM 1950 C C . PHE A 1 241 ? -16.934 -19.677 34.078 1.00 92.88 241 PHE A C 1
ATOM 1952 O O . PHE A 1 241 ? -16.225 -20.458 33.442 1.00 92.88 241 PHE A O 1
ATOM 1959 N N . LYS A 1 242 ? -16.892 -19.632 35.416 1.00 91.50 242 LYS A N 1
ATOM 1960 C CA . LYS A 1 242 ? -16.044 -20.521 36.220 1.00 91.50 242 LYS A CA 1
ATOM 1961 C C . LYS A 1 242 ? -16.407 -21.998 36.027 1.00 91.50 242 LYS A C 1
ATOM 1963 O O . LYS A 1 242 ? -15.523 -22.802 35.765 1.00 91.50 242 LYS A O 1
ATOM 1968 N N . SER A 1 243 ? -17.693 -22.343 36.084 1.00 92.38 243 SER A N 1
ATOM 1969 C CA . SER A 1 243 ? -18.162 -23.723 35.904 1.00 92.38 243 SER A CA 1
ATOM 1970 C C . SER A 1 243 ? -17.831 -24.271 34.517 1.00 92.38 243 SER A C 1
ATOM 1972 O O . SER A 1 243 ? -17.522 -25.453 34.381 1.00 92.38 243 SER A O 1
ATOM 1974 N N . VAL A 1 244 ? -17.854 -23.415 33.490 1.00 92.38 244 VAL A N 1
ATOM 1975 C CA . VAL A 1 244 ? -17.421 -23.779 32.134 1.00 92.38 244 VAL A CA 1
ATOM 1976 C C . VAL A 1 244 ? -15.934 -24.136 32.125 1.00 92.38 244 VAL A C 1
ATOM 1978 O O . VAL A 1 244 ? -15.579 -25.215 31.655 1.00 92.38 244 VAL A O 1
ATOM 1981 N N . ASN A 1 245 ? -15.075 -23.282 32.691 1.00 89.88 245 ASN A N 1
ATOM 1982 C CA . ASN A 1 245 ? -13.635 -23.552 32.769 1.00 89.88 245 ASN A CA 1
ATOM 1983 C C . ASN A 1 245 ? -13.324 -24.818 33.581 1.00 89.88 245 ASN A C 1
ATOM 1985 O O . ASN A 1 245 ? -12.500 -25.622 33.156 1.00 89.88 245 ASN A O 1
ATOM 1989 N N . ASP A 1 246 ? -14.020 -25.031 34.700 1.00 92.50 246 ASP A N 1
ATOM 1990 C CA . ASP A 1 246 ? -13.837 -26.212 35.550 1.00 92.50 246 ASP A CA 1
ATOM 1991 C C . ASP A 1 246 ? -14.287 -27.514 34.846 1.00 92.50 246 ASP A C 1
ATOM 1993 O O . ASP A 1 246 ? -13.723 -28.577 35.097 1.00 92.50 246 ASP A O 1
ATOM 1997 N N . THR A 1 247 ? -15.278 -27.445 33.944 1.00 94.44 247 THR A N 1
ATOM 1998 C CA . THR A 1 247 ? -15.822 -28.616 33.223 1.00 94.44 247 THR A CA 1
ATOM 1999 C C . THR A 1 247 ? -15.030 -28.959 31.961 1.00 94.44 247 THR A C 1
ATOM 2001 O O . THR A 1 247 ? -14.789 -30.132 31.679 1.00 94.44 247 THR A O 1
ATOM 2004 N N . TYR A 1 248 ? -14.653 -27.949 31.174 1.00 91.94 248 TYR A N 1
ATOM 2005 C CA . TYR A 1 248 ? -14.067 -28.136 29.841 1.00 91.94 248 TYR A CA 1
ATOM 2006 C C . TYR A 1 248 ? -12.563 -27.831 29.783 1.00 91.94 248 TYR A C 1
ATOM 2008 O O . TYR A 1 248 ? -11.925 -28.101 28.765 1.00 91.94 248 TYR A O 1
ATOM 2016 N N . GLY A 1 249 ? -11.992 -27.307 30.870 1.00 83.56 249 GLY A N 1
ATOM 2017 C CA . GLY A 1 249 ? -10.597 -26.891 30.952 1.00 83.56 249 GLY A CA 1
ATOM 2018 C C . GLY A 1 249 ? -10.304 -25.592 30.197 1.00 83.56 249 GLY A C 1
ATOM 2019 O O . GLY A 1 249 ? -11.118 -25.066 29.436 1.00 83.56 249 GLY A O 1
ATOM 2020 N N . HIS A 1 250 ? -9.093 -25.074 30.392 1.00 85.19 250 HIS A N 1
ATOM 2021 C CA . HIS A 1 250 ? -8.561 -23.978 29.587 1.00 85.19 250 HIS A CA 1
ATOM 2022 C C . HIS A 1 250 ? -7.854 -24.560 28.357 1.00 85.19 250 HIS A C 1
ATOM 2024 O O . HIS A 1 250 ? -7.017 -25.452 28.500 1.00 85.19 250 HIS A O 1
ATOM 2030 N N . LYS A 1 251 ? -8.151 -24.053 27.151 1.00 73.94 251 LYS A N 1
ATOM 2031 C CA . LYS A 1 251 ? -7.304 -24.328 25.980 1.00 73.94 251 LYS A CA 1
ATOM 2032 C C . LYS A 1 251 ? -5.924 -23.719 26.242 1.00 73.94 251 LYS A C 1
ATOM 2034 O O . LYS A 1 251 ? -5.803 -22.497 26.274 1.00 73.94 251 LYS A O 1
ATOM 2039 N N . THR A 1 252 ? -4.938 -24.582 26.470 1.00 54.56 252 THR A N 1
ATOM 2040 C CA . THR A 1 252 ? -3.505 -24.251 26.461 1.00 54.56 252 THR A CA 1
ATOM 2041 C C . THR A 1 252 ? -3.027 -23.942 25.056 1.00 54.56 252 THR A C 1
ATOM 2043 O O . THR A 1 252 ? -3.431 -24.704 24.144 1.00 54.56 252 THR A O 1
#

Solvent-accessible surface area (backbone atoms only — not comparable to full-atom values): 14369 Å² total; per-residue (Å²): 112,52,96,92,27,71,84,50,58,60,55,57,54,40,49,75,72,73,41,89,40,71,47,79,34,87,74,88,53,73,67,62,50,53,53,43,51,73,76,60,43,74,48,72,42,59,64,82,52,80,62,40,57,51,53,51,52,52,51,54,55,47,38,61,54,18,63,78,35,28,35,35,40,27,30,56,51,65,68,59,37,53,51,54,50,49,58,43,43,69,52,35,32,40,76,46,79,22,51,24,32,62,53,40,50,52,48,50,67,78,39,77,72,49,49,33,37,39,27,35,44,84,33,64,102,30,28,34,62,58,36,42,39,56,43,62,69,36,79,92,38,67,80,47,41,31,34,39,34,40,62,66,89,47,66,67,58,56,54,50,36,52,77,44,66,34,75,47,71,48,50,44,89,68,54,71,68,57,57,49,50,56,53,50,55,52,51,53,50,47,53,50,53,50,50,52,50,45,65,73,34,28,33,90,87,80,66,44,75,24,72,66,46,52,50,59,52,47,52,57,46,65,69,40,79,85,60,58,85,79,78,84,85,84,87,86,79,72,83,66,51,64,61,51,41,74,72,73,50,78,91,125

Organism: NCBI:txid408172

Nearest PDB structures (foldseek):
  3mf4-assembly1_A  TM=9.384E-01  e=2.132E-18  Aeromonas salmonicida subsp. salmonicida A449
  3luf-assembly1_A  TM=9.340E-01  e=4.782E-16  Aeromonas salmonicida subsp. salmonicida A449
  1udr-assembly1_C  TM=9.285E-01  e=3.120E-09  Escherichia coli
  3ffx-assembly2_B  TM=9.460E-01  e=4.776E-09  Escherichia coli K-12
  3fgz-assembly2_B  TM=9.437E-01  e=8.773E-09  Escherichia coli K-12

Radius of gyration: 23.85 Å; Cα contacts (8 Å, |Δi|>4): 301; chains: 1; bounding box: 50×52×56 Å

pLDDT: mean 89.31, std 8.36, range [54.56, 98.75]

Sequence (252 aa):
NPPDAPNGESVELALSYNVPTIVLTGNFDEFTRAQLLDQGVLDYITKESRYSYLQVSKLVDRLRKNLTTKVLVVEDS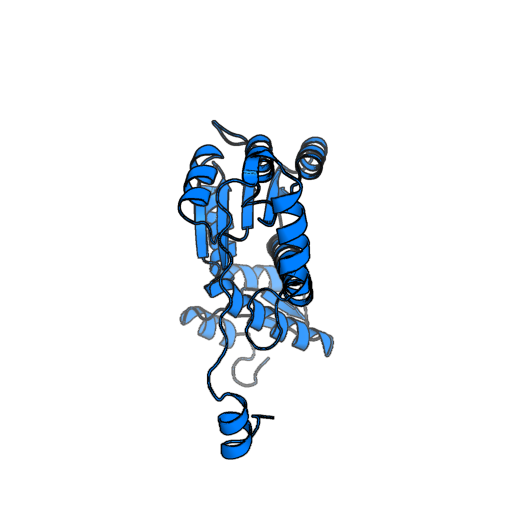RTSRNHICSLLRKFQFQVHEANDGLEALEELDNHRDIKMVIADHRMPNMDGYELVKAIRHEKRMQDLVFIGLSANGDSVLTSKFIKSGANDFLSKPFYHEEFYCRIMQNLESQEMIQTIRNSANLDPLTKVYNRRFLYERAEELFANKASRKDVIVSMIDADNFKSVNDTYGHKT

Secondary structure (DSSP, 8-state):
--TT-TTSHHHHHHHHTT---EEEESS--HHHHHHHHHHT-SEEEE-SSHHHHHHHHHHHHHHHHHTT-EEEEE-S-HHHHHHHHHHHHHTT-EEEEESSHHHHHHHHHH-TTEEEEEEES--SSS-HHHHHHHHHH-GGGTT-EEEEEEETT-HHHHHHHHHTT-SEEEEES--HHHHHHHHHHHHHHHHHHHHHHHHHHB-TTT-SBPHHHHHHHHHHHHH-TTSGGG--------TTHHHHHHHH----

Mean predicted aligned error: 7.77 Å